Protein AF-A0A562VEE9-F1 (afdb_monomer)

Nearest PDB structures (foldseek):
  3ul3-assembly2_A  TM=8.951E-01  e=1.154E-04  Plasmodium falciparum 3D7
  7asw-assembly1_A  TM=8.715E-01  e=5.028E-04  Chlamydomonas reinhardtii
  3hyp-assembly1_A  TM=7.701E-01  e=3.079E-04  Bacteroides fragilis
  8rdj-assembly1_P  TM=7.649E-01  e=5.846E-03  Sinapis alba
  8wa1-assembly1_m  TM=8.106E-01  e=1.298E-02  Nicotiana tabacum

Radius of gyration: 18.32 Å; Cα contacts (8 Å, |Δi|>4): 390; chains: 1; bounding box: 45×31×49 Å

Organism: NCBI:txid406432

Solvent-accessible surface area (backbone atoms only — not comparable to full-atom values): 11630 Å² total; per-residue (Å²): 78,29,29,27,43,75,88,41,82,76,33,72,70,58,47,70,69,57,51,48,56,52,64,70,44,46,70,76,64,94,43,40,33,44,38,41,29,80,48,101,38,27,33,43,36,39,34,50,36,79,93,72,68,27,31,45,36,34,37,29,70,67,39,62,86,42,26,32,37,42,78,46,73,54,62,67,58,51,44,51,33,52,50,25,54,73,70,66,52,34,32,47,69,55,76,48,62,35,35,52,47,68,74,54,42,78,79,67,53,63,95,84,73,71,78,68,85,47,73,35,31,41,42,31,42,26,37,89,90,38,68,55,23,59,57,41,58,61,50,50,56,55,50,43,65,75,45,73,74,62,45,47,77,45,80,41,45,39,87,85,36,49,69,67,25,43,75,48,19,51,83,72,72,71,50,18,36,38,37,39,27,44,42,87,38,75,43,36,30,43,70,43,80,67,56,67,70,56,48,53,58,76,42,43,86,64,69,73,54,85,130

Secondary structure (DSSP, 8-state):
-EEEETTEEEESS--HHHHHHHHHHTTSSS--EEEEEEETTEEEEEEEETTTTEEEEEEEESSTTSEEEEEES-HHHHHHHHHHHHHT--GGGTSS--EE--TTHHHHPPTT-PPPP---EEEEEE-TT-HHHHHHHHHHHHHHHHHTTS-EEEEEETTT-HHHHHHTT--STT--EEEEEETTEEEEEEES---HHHHHHHHHHHHTS--

Mean predicted aligned error: 5.07 Å

Sequence (211 aa):
MFLESDFDRISDDATPAQISTHLESLGRGEHAIAILGTAPQEYIQTCFLPQSDAFSLEFRDGDCHRHYTFTTTSRALLDDAFLSYHAGDNRWKTMVEWRRDPHYETVQAPEGVTAPVGDLTLLVFTAETDLSSRVYRRQLAEIVALTTGRLRVEVVDVAESPGRAAEWGVTGEHLPIQLVIDGGVLRRVLCGVRSRKAMLRELAEHLDRPS

Foldseek 3Di:
DWKDFPNHTPDPQDDLVNQLVLLVCDPVDDTFKMWDADDPQFIWMWGQDVVVCKIWTWGGDRDPQQIKIDIGNDSVLVSVLNVCVVVVQQLNLAPDKIAGDCPRCVVPDDPPDDDDQFQKEKEKEAAPVDPQRVVQVVLVVVLCVVLVRSYHYHYDYCVVCVVVCRVNNNPNPQDTWIFTAGNNHTGIIDTTHDHSVRVCVVCVVNSPDDD

Structure (mmCIF, N/CA/C/O backbone):
data_AF-A0A562VEE9-F1
#
_entry.id   AF-A0A562VEE9-F1
#
loop_
_atom_site.group_PDB
_atom_site.id
_atom_site.type_symbol
_atom_site.label_atom_id
_atom_site.label_alt_id
_atom_site.label_comp_id
_atom_site.label_asym_id
_atom_site.label_entity_id
_atom_site.label_seq_id
_atom_site.pdbx_PDB_ins_code
_atom_site.Cartn_x
_atom_site.Cartn_y
_atom_site.Cartn_z
_atom_site.occupancy
_atom_site.B_iso_or_equiv
_atom_site.auth_seq_id
_atom_site.auth_comp_id
_atom_site.auth_asym_id
_atom_site.auth_atom_id
_atom_site.pdbx_PDB_model_num
ATOM 1 N N . MET A 1 1 ? 10.250 -12.896 -13.025 1.00 95.88 1 MET A N 1
ATOM 2 C CA . MET A 1 1 ? 9.414 -11.695 -12.801 1.00 95.88 1 MET A CA 1
ATOM 3 C C . MET A 1 1 ? 9.641 -10.800 -13.993 1.00 95.88 1 MET A C 1
ATOM 5 O O . MET A 1 1 ? 10.794 -10.599 -14.354 1.00 95.88 1 MET A O 1
ATOM 9 N N . PHE A 1 2 ? 8.581 -10.326 -14.629 1.00 97.69 2 PHE A N 1
ATOM 10 C CA . PHE A 1 2 ? 8.689 -9.599 -15.880 1.00 97.69 2 PHE A CA 1
ATOM 11 C C . PHE A 1 2 ? 8.737 -8.086 -15.666 1.00 97.69 2 PHE A C 1
ATOM 13 O O . PHE A 1 2 ? 8.171 -7.593 -14.695 1.00 97.69 2 PHE A O 1
ATOM 20 N N . LEU A 1 3 ? 9.350 -7.362 -16.603 1.00 97.94 3 LEU A N 1
ATOM 21 C CA . LEU A 1 3 ? 9.351 -5.901 -16.688 1.00 97.94 3 LEU A CA 1
ATOM 22 C C . LEU A 1 3 ? 8.787 -5.458 -18.045 1.00 97.94 3 LEU A C 1
ATOM 24 O O . LEU A 1 3 ? 9.171 -6.006 -19.084 1.00 97.94 3 LEU A O 1
ATOM 28 N N . GLU A 1 4 ? 7.896 -4.469 -18.038 1.00 97.69 4 GLU A N 1
ATOM 29 C CA . GLU A 1 4 ? 7.322 -3.827 -19.231 1.00 97.69 4 GLU A CA 1
ATOM 30 C C . GLU A 1 4 ? 7.522 -2.313 -19.192 1.00 97.69 4 GLU A C 1
ATOM 32 O O . GLU A 1 4 ? 7.521 -1.705 -18.116 1.00 97.69 4 GLU A O 1
ATOM 37 N N . SER A 1 5 ? 7.645 -1.717 -20.379 1.00 96.31 5 SER A N 1
ATOM 38 C CA . SER A 1 5 ? 7.517 -0.277 -20.599 1.00 96.31 5 SER A CA 1
ATOM 39 C C . SER A 1 5 ? 6.367 -0.040 -21.539 1.00 96.31 5 SER A C 1
ATOM 41 O O . SER A 1 5 ? 6.353 -0.631 -22.610 1.00 96.31 5 SER A O 1
ATOM 43 N N . ASP A 1 6 ? 5.431 0.826 -21.164 1.00 94.00 6 ASP A N 1
ATOM 44 C CA . ASP A 1 6 ? 4.339 1.229 -22.061 1.00 94.00 6 ASP A CA 1
ATOM 45 C C . ASP A 1 6 ? 3.621 0.022 -22.711 1.00 94.00 6 ASP A C 1
ATOM 47 O O . ASP A 1 6 ? 3.209 0.074 -23.866 1.00 94.00 6 ASP A O 1
ATOM 51 N N . PHE A 1 7 ? 3.468 -1.062 -21.935 1.00 90.56 7 PHE A N 1
ATOM 52 C CA . PHE A 1 7 ? 2.877 -2.358 -22.313 1.00 90.56 7 PHE A CA 1
ATOM 53 C C . PHE A 1 7 ? 3.719 -3.257 -23.238 1.00 90.56 7 PHE A C 1
ATOM 55 O O . PHE A 1 7 ? 3.281 -4.355 -23.584 1.00 90.56 7 PHE A O 1
ATOM 62 N N . ASP A 1 8 ? 4.945 -2.856 -23.575 1.00 94.88 8 ASP A N 1
ATOM 63 C CA . ASP A 1 8 ? 5.916 -3.684 -24.286 1.00 94.88 8 ASP A CA 1
ATOM 64 C C . ASP A 1 8 ? 6.857 -4.409 -23.310 1.00 94.88 8 ASP A C 1
ATOM 66 O O . ASP A 1 8 ? 7.435 -3.820 -22.391 1.00 94.88 8 ASP A O 1
ATOM 70 N N . ARG A 1 9 ? 7.048 -5.719 -23.521 1.00 95.44 9 ARG A N 1
ATOM 71 C CA . ARG A 1 9 ? 7.944 -6.567 -22.715 1.00 95.44 9 ARG A CA 1
ATOM 72 C C . ARG A 1 9 ? 9.403 -6.130 -22.891 1.00 95.44 9 ARG A C 1
ATOM 74 O O . ARG A 1 9 ? 9.973 -6.295 -23.966 1.00 95.44 9 ARG A O 1
ATOM 81 N N . ILE A 1 10 ? 10.028 -5.665 -21.804 1.00 94.25 10 ILE A N 1
ATOM 82 C CA . ILE A 1 10 ? 11.470 -5.360 -21.744 1.00 94.25 10 ILE A CA 1
ATOM 83 C C . ILE A 1 10 ? 12.272 -6.600 -21.336 1.00 94.25 10 ILE A C 1
ATOM 85 O O . ILE A 1 10 ? 13.336 -6.871 -21.889 1.00 94.25 10 ILE A O 1
ATOM 89 N N . SER A 1 11 ? 11.789 -7.338 -20.333 1.00 96.56 11 SER A N 1
ATOM 90 C CA . SER A 1 11 ? 12.464 -8.527 -19.800 1.00 96.56 11 SER A CA 1
ATOM 91 C C . SER A 1 11 ? 11.461 -9.501 -19.193 1.00 96.56 11 SER A C 1
ATOM 93 O O . SER A 1 11 ? 10.532 -9.073 -18.510 1.00 96.56 11 SER A O 1
ATOM 95 N N . ASP A 1 12 ? 11.656 -10.804 -19.397 1.00 97.19 12 ASP A N 1
ATOM 96 C CA . ASP A 1 12 ? 10.907 -11.861 -18.694 1.00 97.19 12 ASP A CA 1
ATOM 97 C C . ASP A 1 12 ? 11.537 -12.224 -17.332 1.00 97.19 12 ASP A C 1
ATOM 99 O O . ASP A 1 12 ? 10.883 -12.813 -16.464 1.00 97.19 12 ASP A O 1
ATOM 103 N N . ASP A 1 13 ? 12.798 -11.829 -17.132 1.00 96.94 13 ASP A N 1
ATOM 104 C CA . ASP A 1 13 ? 13.558 -12.004 -15.896 1.00 96.94 13 ASP A CA 1
ATOM 105 C C . ASP A 1 13 ? 14.261 -10.691 -15.532 1.00 96.94 13 ASP A C 1
ATOM 107 O O . ASP A 1 13 ? 15.420 -10.437 -15.863 1.00 96.94 13 ASP A O 1
ATOM 111 N N . ALA A 1 14 ? 13.490 -9.771 -14.959 1.00 97.62 14 ALA A N 1
ATOM 112 C CA . ALA A 1 14 ? 13.959 -8.441 -14.610 1.00 97.62 14 ALA A CA 1
ATOM 113 C C . ALA A 1 14 ? 15.017 -8.501 -13.499 1.00 97.62 14 ALA A C 1
ATOM 115 O O . ALA A 1 14 ? 14.818 -9.129 -12.459 1.00 97.62 14 ALA A O 1
ATOM 116 N N . THR A 1 15 ? 16.127 -7.796 -13.699 1.00 98.25 15 THR A N 1
ATOM 117 C CA . THR A 1 15 ? 17.159 -7.588 -12.676 1.00 98.25 15 THR A CA 1
ATOM 118 C C . THR A 1 15 ? 16.966 -6.244 -11.963 1.00 98.25 15 THR A C 1
ATOM 120 O O . THR A 1 15 ? 16.440 -5.310 -12.576 1.00 98.25 15 THR A O 1
ATOM 123 N N . PRO A 1 16 ? 17.459 -6.080 -10.718 1.00 98.25 16 PRO A N 1
ATOM 124 C CA . PRO A 1 16 ? 17.427 -4.796 -10.012 1.00 98.25 16 PRO A CA 1
ATOM 125 C C . PRO A 1 16 ? 17.993 -3.631 -10.835 1.00 98.25 16 PRO A C 1
ATOM 127 O O . PRO A 1 16 ? 17.389 -2.569 -10.913 1.00 98.25 16 PRO A O 1
ATOM 130 N N . ALA A 1 17 ? 19.109 -3.852 -11.538 1.00 97.94 17 ALA A N 1
ATOM 131 C CA . ALA A 1 17 ? 19.732 -2.823 -12.366 1.00 97.94 17 ALA A CA 1
ATOM 132 C C . ALA A 1 17 ? 18.847 -2.391 -13.549 1.00 97.94 17 ALA A C 1
ATOM 134 O O . ALA A 1 17 ? 18.793 -1.203 -13.865 1.00 97.94 17 ALA A O 1
ATOM 135 N N . GLN A 1 18 ? 18.145 -3.330 -14.196 1.00 97.38 18 GLN A N 1
ATOM 136 C CA . GLN A 1 18 ? 17.199 -3.006 -15.272 1.00 97.38 18 GLN A CA 1
ATOM 137 C C . GLN A 1 18 ? 16.004 -2.212 -14.744 1.00 97.38 18 GLN A C 1
ATOM 139 O O . GLN A 1 18 ? 15.587 -1.257 -15.391 1.00 97.38 18 GLN A O 1
ATOM 144 N N . ILE A 1 19 ? 15.489 -2.584 -13.569 1.00 98.06 19 ILE A N 1
ATOM 145 C CA . ILE A 1 19 ? 14.380 -1.892 -12.903 1.00 98.06 19 ILE A CA 1
ATOM 146 C C . ILE A 1 19 ? 14.762 -0.435 -12.629 1.00 98.06 19 ILE A C 1
ATOM 148 O O . ILE A 1 19 ? 14.099 0.465 -13.142 1.00 98.06 19 ILE A O 1
ATOM 152 N N . SER A 1 20 ? 15.858 -0.195 -11.904 1.00 97.69 20 SER A N 1
ATOM 153 C CA . SER A 1 20 ? 16.293 1.163 -11.551 1.00 97.69 20 SER A CA 1
ATOM 154 C C . SER A 1 20 ? 16.599 2.006 -12.788 1.00 97.69 20 SER A C 1
ATOM 156 O O . SER A 1 20 ? 16.124 3.135 -12.904 1.00 97.69 20 SER A O 1
ATOM 158 N N . THR A 1 21 ? 17.308 1.434 -13.770 1.00 95.94 21 THR A N 1
ATOM 159 C CA . THR A 1 21 ? 17.600 2.117 -15.044 1.00 95.94 21 THR A CA 1
ATOM 160 C C . THR A 1 21 ? 16.315 2.538 -15.759 1.00 95.94 21 THR A C 1
ATOM 162 O O . THR A 1 21 ? 16.222 3.652 -16.279 1.00 95.94 21 THR A O 1
ATOM 165 N N . HIS A 1 22 ? 15.302 1.667 -15.776 1.00 95.94 22 HIS A N 1
ATOM 166 C CA . HIS A 1 22 ? 14.030 1.972 -16.421 1.00 95.94 22 HIS A CA 1
ATOM 167 C C . HIS A 1 22 ? 13.266 3.075 -15.682 1.00 95.94 22 HIS A C 1
ATOM 169 O O . HIS A 1 22 ? 12.841 4.053 -16.298 1.00 95.94 22 HIS A O 1
ATOM 175 N N . LEU A 1 23 ? 13.169 2.985 -14.352 1.00 96.69 23 LEU A N 1
ATOM 176 C CA . LEU A 1 23 ? 12.512 3.996 -13.515 1.00 96.69 23 LEU A CA 1
ATOM 177 C C . LEU A 1 23 ? 13.170 5.382 -13.626 1.00 96.69 23 LEU A C 1
ATOM 179 O O . LEU A 1 23 ? 12.482 6.408 -13.601 1.00 96.69 23 LEU A O 1
ATOM 183 N N . GLU A 1 24 ? 14.492 5.441 -13.789 1.00 95.19 24 GLU A N 1
ATOM 184 C CA . GLU A 1 24 ? 15.220 6.689 -14.040 1.00 95.19 24 GLU A CA 1
ATOM 185 C C . GLU A 1 24 ? 14.851 7.340 -15.381 1.00 95.19 24 GLU A C 1
ATOM 187 O O . GLU A 1 24 ? 14.867 8.573 -15.490 1.00 95.19 24 GLU A O 1
ATOM 192 N N . SER A 1 25 ? 14.490 6.535 -16.384 1.00 94.25 25 SER A N 1
ATOM 193 C CA . SER A 1 25 ? 14.132 7.007 -17.726 1.00 94.25 25 SER A CA 1
ATOM 194 C C . SER A 1 25 ? 12.729 7.623 -17.805 1.00 94.25 25 SER A C 1
ATOM 196 O O . SER A 1 25 ? 12.483 8.485 -18.654 1.00 94.25 25 SER A O 1
ATOM 198 N N . LEU A 1 26 ? 11.825 7.245 -16.891 1.00 94.94 26 LEU A N 1
ATOM 199 C CA . LEU A 1 26 ? 10.425 7.675 -16.916 1.00 94.94 26 LEU A CA 1
ATOM 200 C C . LEU A 1 26 ? 10.291 9.200 -16.910 1.00 94.94 26 LEU A C 1
ATOM 202 O O . LEU A 1 26 ? 10.904 9.883 -16.082 1.00 94.94 26 LEU A O 1
ATOM 206 N N . GLY A 1 27 ? 9.474 9.733 -17.820 1.00 90.06 27 GLY A N 1
ATOM 207 C CA . GLY A 1 27 ? 9.218 11.172 -17.944 1.00 90.06 27 GLY A CA 1
ATOM 208 C C . GLY A 1 27 ? 10.368 11.993 -18.540 1.00 90.06 27 GLY A C 1
ATOM 209 O O . GLY A 1 27 ? 10.289 13.219 -18.567 1.00 90.06 27 GLY A O 1
ATOM 210 N N . ARG A 1 28 ? 11.443 11.347 -19.015 1.00 87.19 28 ARG A N 1
ATOM 211 C CA . ARG A 1 28 ? 12.589 12.004 -19.678 1.00 87.19 28 ARG A CA 1
ATOM 212 C C . ARG A 1 28 ? 12.671 11.721 -21.181 1.00 87.19 28 ARG A C 1
ATOM 214 O O . ARG A 1 28 ? 13.625 12.148 -21.826 1.00 87.19 28 ARG A O 1
ATOM 221 N N . GLY A 1 29 ? 11.697 11.004 -21.731 1.00 80.56 29 GLY A N 1
ATOM 222 C CA . GLY A 1 29 ? 11.685 10.566 -23.122 1.00 80.56 29 GLY A CA 1
ATOM 223 C C . GLY A 1 29 ? 10.348 9.936 -23.492 1.00 80.56 29 GLY A C 1
ATOM 224 O O . GLY A 1 29 ? 9.301 10.436 -23.092 1.00 80.56 29 GLY A O 1
ATOM 225 N N . GLU A 1 30 ? 10.398 8.843 -24.249 1.00 81.00 30 GLU A N 1
ATOM 226 C CA . GLU A 1 30 ? 9.208 8.156 -24.770 1.00 81.00 30 GLU A 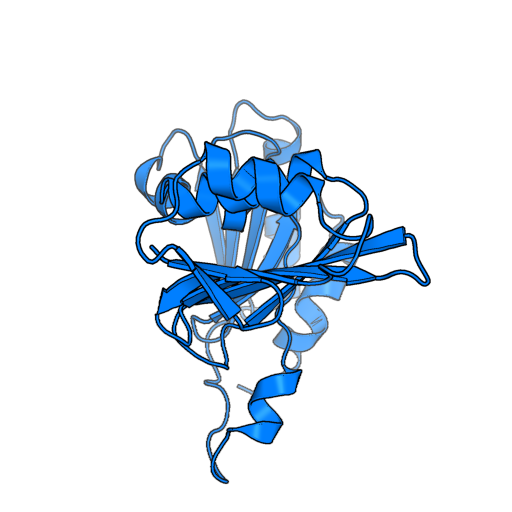CA 1
ATOM 227 C C . GLU A 1 30 ? 8.490 7.299 -23.716 1.00 81.00 30 GLU A C 1
ATOM 229 O O . GLU A 1 30 ? 7.312 7.001 -23.885 1.00 81.00 30 GLU A O 1
ATOM 234 N N . HIS A 1 31 ? 9.167 6.959 -22.613 1.00 87.69 31 HIS A N 1
ATOM 235 C CA . HIS A 1 31 ? 8.624 6.075 -21.585 1.00 87.69 31 HIS A CA 1
ATOM 236 C C . HIS A 1 31 ? 7.823 6.829 -20.527 1.00 87.69 31 HIS A C 1
ATOM 238 O O . HIS A 1 31 ? 8.347 7.704 -19.819 1.00 87.69 31 HIS A O 1
ATOM 244 N N . ALA A 1 32 ? 6.555 6.449 -20.391 1.00 93.81 32 ALA A N 1
ATOM 245 C CA . ALA A 1 32 ? 5.652 6.983 -19.382 1.00 93.81 32 ALA A CA 1
ATOM 246 C C . ALA A 1 32 ? 5.305 5.942 -18.316 1.00 93.81 32 ALA A C 1
ATOM 248 O O . ALA A 1 32 ? 5.026 6.331 -17.182 1.00 93.81 32 ALA A O 1
ATOM 249 N N . ILE A 1 33 ? 5.346 4.648 -18.649 1.00 97.06 33 ILE A N 1
ATOM 250 C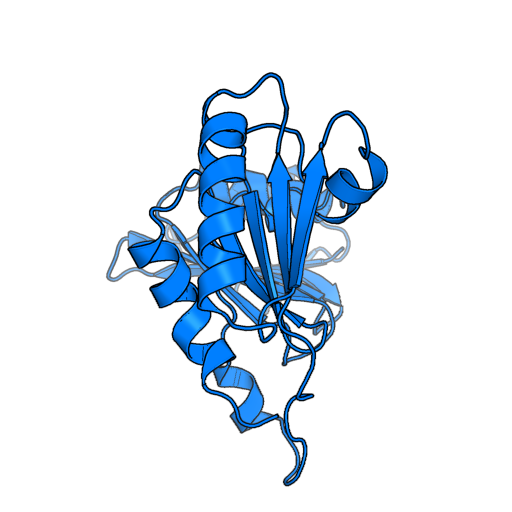 CA . ILE A 1 33 ? 4.864 3.565 -17.787 1.00 97.06 33 ILE A CA 1
ATOM 251 C C . ILE A 1 33 ? 5.967 2.536 -17.527 1.00 97.06 33 ILE A C 1
ATOM 253 O O . ILE A 1 33 ? 6.699 2.146 -18.433 1.00 97.06 33 ILE A O 1
ATOM 257 N N . ALA A 1 34 ? 6.045 2.044 -16.292 1.00 98.12 34 ALA A N 1
ATOM 258 C CA . ALA A 1 34 ? 6.824 0.862 -15.931 1.00 98.12 34 ALA A CA 1
ATOM 259 C C . ALA A 1 34 ? 5.941 -0.131 -15.174 1.00 98.12 34 ALA A C 1
ATOM 261 O O . ALA A 1 34 ? 5.290 0.262 -14.207 1.00 98.12 34 ALA A O 1
ATOM 262 N N . ILE A 1 35 ? 5.954 -1.403 -15.578 1.00 98.31 35 ILE A N 1
ATOM 263 C CA . ILE A 1 35 ? 5.181 -2.484 -14.944 1.00 98.31 35 ILE A CA 1
ATOM 264 C C . ILE A 1 35 ? 6.135 -3.608 -14.566 1.00 98.31 35 ILE A C 1
ATOM 266 O O . ILE A 1 35 ? 6.831 -4.142 -15.427 1.00 98.31 35 ILE A O 1
ATOM 270 N N . LEU A 1 36 ? 6.155 -3.986 -13.293 1.00 98.56 36 LEU A N 1
ATOM 271 C CA . LEU A 1 36 ? 6.905 -5.125 -12.780 1.00 98.56 36 LEU A CA 1
ATOM 272 C C . LEU A 1 36 ? 5.912 -6.147 -12.221 1.00 98.56 36 LEU A C 1
ATOM 274 O O . LEU A 1 36 ? 5.173 -5.844 -11.286 1.00 98.56 36 LEU A O 1
ATOM 278 N N . GLY A 1 37 ? 5.877 -7.353 -12.787 1.00 97.75 37 GLY A N 1
ATOM 279 C CA . GLY A 1 37 ? 4.830 -8.319 -12.459 1.00 97.75 37 GLY A CA 1
ATOM 280 C C . GLY A 1 37 ? 5.255 -9.780 -12.471 1.00 97.75 37 GLY A C 1
ATOM 281 O O . GLY A 1 37 ? 6.297 -10.179 -12.997 1.00 97.75 37 GLY A O 1
ATOM 282 N N . THR A 1 38 ? 4.423 -10.598 -11.841 1.00 97.00 38 THR A N 1
ATOM 283 C CA . THR A 1 38 ? 4.540 -12.064 -11.773 1.00 97.00 38 THR A CA 1
ATOM 284 C C . THR A 1 38 ? 3.409 -12.737 -12.547 1.00 97.00 38 THR A C 1
ATOM 286 O O . THR A 1 38 ? 3.602 -13.829 -13.079 1.00 97.00 38 THR A O 1
ATOM 289 N N . ALA A 1 39 ? 2.263 -12.061 -12.678 1.00 95.06 39 ALA A N 1
ATOM 290 C CA . ALA A 1 39 ? 1.100 -12.498 -13.442 1.00 95.06 39 ALA A CA 1
ATOM 291 C C . ALA A 1 39 ? 0.269 -11.285 -13.929 1.00 95.06 39 ALA A C 1
ATOM 293 O O . ALA A 1 39 ? 0.459 -10.175 -13.435 1.00 95.06 39 ALA A O 1
ATOM 294 N N . PRO A 1 40 ? -0.700 -11.460 -14.853 1.00 90.62 40 PRO A N 1
ATOM 295 C CA . PRO A 1 40 ? -1.501 -10.348 -15.391 1.00 90.62 40 PRO A CA 1
ATOM 296 C C . PRO A 1 40 ? -2.292 -9.516 -14.367 1.00 90.62 40 PRO A C 1
ATOM 298 O O . PRO A 1 40 ? -2.677 -8.390 -14.662 1.00 90.62 40 PRO A O 1
ATOM 301 N N . GLN A 1 41 ? -2.584 -10.065 -13.187 1.00 93.19 41 GLN A N 1
ATOM 302 C CA . GLN A 1 41 ? -3.283 -9.365 -12.099 1.00 93.19 41 GLN A CA 1
ATOM 303 C C . GLN A 1 41 ? -2.417 -9.252 -10.839 1.00 93.19 41 GLN A C 1
ATOM 305 O O . GLN A 1 41 ? -2.928 -8.936 -9.774 1.00 93.19 41 GLN A O 1
ATOM 310 N N . GLU A 1 42 ? -1.116 -9.512 -10.948 1.00 96.50 42 GLU A N 1
ATOM 311 C CA . GLU A 1 42 ? -0.182 -9.493 -9.825 1.00 96.50 42 GLU A CA 1
ATOM 312 C C . GLU A 1 42 ? 1.070 -8.716 -10.240 1.00 96.50 42 GLU A C 1
ATOM 314 O O . GLU A 1 42 ? 1.982 -9.247 -10.888 1.00 96.50 42 GLU A O 1
ATOM 319 N N . TYR A 1 43 ? 1.045 -7.413 -9.957 1.00 97.50 43 TYR A N 1
ATOM 320 C CA . TYR A 1 43 ? 2.065 -6.466 -10.395 1.00 97.50 43 TYR A CA 1
ATOM 321 C C . TYR A 1 43 ? 2.136 -5.230 -9.498 1.00 97.50 43 TYR A C 1
ATOM 323 O O . TYR A 1 43 ? 1.156 -4.863 -8.848 1.00 97.50 43 TYR A O 1
ATOM 331 N N . ILE A 1 44 ? 3.270 -4.533 -9.563 1.00 98.50 44 ILE A N 1
ATOM 332 C CA . ILE A 1 44 ? 3.412 -3.118 -9.216 1.00 98.50 44 ILE A CA 1
ATOM 333 C C . ILE A 1 44 ? 3.696 -2.335 -10.501 1.00 98.50 44 ILE A C 1
ATOM 335 O O . ILE A 1 44 ? 4.460 -2.783 -11.356 1.00 98.50 44 ILE A O 1
ATOM 339 N N . GLN A 1 45 ? 3.064 -1.179 -10.676 1.00 98.00 45 GLN A N 1
ATOM 340 C CA . GLN A 1 45 ? 3.344 -0.301 -11.805 1.00 98.00 45 GLN A CA 1
ATOM 341 C C . GLN A 1 45 ? 3.409 1.159 -11.394 1.00 98.00 45 GLN A C 1
ATOM 343 O O . GLN A 1 45 ? 2.878 1.568 -10.362 1.00 98.00 45 GLN A O 1
ATOM 348 N N . THR A 1 46 ? 4.052 1.957 -12.234 1.00 98.50 46 THR A N 1
ATOM 349 C CA . THR A 1 46 ? 4.049 3.406 -12.112 1.00 98.50 46 THR A CA 1
ATOM 350 C C . THR A 1 46 ? 3.821 4.060 -13.465 1.00 98.50 46 THR A C 1
ATOM 352 O O . THR A 1 46 ? 4.249 3.538 -14.494 1.00 98.50 46 THR A O 1
ATOM 355 N N . CYS A 1 47 ? 3.155 5.210 -13.455 1.00 97.44 47 CYS A N 1
ATOM 356 C CA . CYS A 1 47 ? 2.952 6.061 -14.617 1.00 97.44 47 CYS A CA 1
ATOM 357 C C . CYS A 1 47 ? 3.377 7.493 -14.284 1.00 97.44 47 CYS A C 1
ATOM 359 O O . CYS A 1 47 ? 2.941 8.054 -13.275 1.00 97.44 47 CYS A O 1
ATOM 361 N N . PHE A 1 48 ? 4.222 8.095 -15.120 1.00 97.62 48 PHE A N 1
ATOM 362 C CA . PHE A 1 48 ? 4.579 9.505 -15.009 1.00 97.62 48 PHE A CA 1
ATOM 363 C C . PHE A 1 48 ? 3.402 10.394 -15.429 1.00 97.62 48 PHE A C 1
ATOM 365 O O . PHE A 1 48 ? 2.763 10.171 -16.453 1.00 97.62 48 PHE A O 1
ATOM 372 N N . LEU A 1 49 ? 3.143 11.431 -14.637 1.00 96.00 49 LEU A N 1
ATOM 373 C CA . LEU A 1 49 ? 2.062 12.397 -14.792 1.00 96.00 49 LEU A CA 1
ATOM 374 C C . LEU A 1 49 ? 2.665 13.771 -15.135 1.00 96.00 49 LEU A C 1
ATOM 376 O O . LEU A 1 49 ? 3.022 14.525 -14.220 1.00 96.00 49 LEU A O 1
ATOM 380 N N . PRO A 1 50 ? 2.772 14.138 -16.429 1.00 93.81 50 PRO A N 1
ATOM 381 C CA . PRO A 1 50 ? 3.477 15.350 -16.850 1.00 93.81 50 PRO A CA 1
ATOM 382 C C . PRO A 1 50 ? 2.875 16.647 -16.302 1.00 93.81 50 PRO A C 1
ATOM 384 O O . PRO A 1 50 ? 3.594 17.609 -16.060 1.00 93.81 50 PRO A O 1
ATOM 387 N N . GLN A 1 51 ? 1.555 16.692 -16.098 1.00 94.56 51 GLN A N 1
ATOM 388 C CA . GLN A 1 51 ? 0.846 17.902 -15.663 1.00 94.56 51 GLN A CA 1
ATOM 389 C C . GLN A 1 51 ? 1.212 18.314 -14.235 1.00 94.56 51 GLN A C 1
ATOM 391 O O . GLN A 1 51 ? 1.111 19.490 -13.888 1.00 94.56 51 GLN A O 1
ATOM 396 N N . SER A 1 52 ? 1.607 17.348 -13.411 1.00 94.94 52 SER A N 1
ATOM 397 C CA . SER A 1 52 ? 1.935 17.543 -11.999 1.00 94.94 52 SER A CA 1
ATOM 398 C C . SER A 1 52 ? 3.390 17.221 -11.668 1.00 94.94 52 SER A C 1
ATOM 400 O O . SER A 1 52 ? 3.743 17.286 -10.495 1.00 94.94 52 SER A O 1
ATOM 402 N N . ASP A 1 53 ? 4.197 16.844 -12.666 1.00 94.94 53 ASP A N 1
ATOM 403 C CA . ASP A 1 53 ? 5.557 16.315 -12.490 1.00 94.94 53 ASP A CA 1
ATOM 404 C C . ASP A 1 53 ? 5.620 15.262 -11.366 1.00 94.94 53 ASP A C 1
ATOM 406 O O . ASP A 1 53 ? 6.403 15.336 -10.419 1.00 94.94 53 ASP A O 1
ATOM 410 N N . ALA A 1 54 ? 4.687 14.312 -11.430 1.00 97.19 54 ALA A N 1
ATOM 411 C CA . ALA A 1 54 ? 4.472 13.310 -10.393 1.00 97.19 54 ALA A CA 1
ATOM 412 C C . ALA A 1 54 ? 4.368 11.915 -11.006 1.00 97.19 54 ALA A C 1
ATOM 414 O O . ALA A 1 54 ? 4.401 11.743 -12.219 1.00 97.19 54 ALA A O 1
ATOM 415 N N . PHE A 1 55 ? 4.205 10.916 -10.154 1.00 98.00 55 PHE A N 1
ATOM 416 C CA . PHE A 1 55 ? 4.043 9.526 -10.527 1.00 98.00 55 PHE A CA 1
ATOM 417 C C . PHE A 1 55 ? 2.820 8.952 -9.831 1.00 98.00 55 PHE A C 1
ATOM 419 O O . PHE A 1 55 ? 2.665 9.105 -8.616 1.00 98.00 55 PHE A O 1
ATOM 426 N N . SER A 1 56 ? 1.968 8.282 -10.598 1.00 97.69 56 SER A N 1
ATOM 427 C CA . SER A 1 56 ? 0.948 7.390 -10.062 1.00 97.69 56 SER A CA 1
ATOM 428 C C . SER A 1 56 ? 1.583 6.026 -9.872 1.00 97.69 56 SER A C 1
ATOM 430 O O . SER A 1 56 ? 1.870 5.360 -10.859 1.00 97.69 56 SER A O 1
ATOM 432 N N . LEU A 1 57 ? 1.817 5.633 -8.626 1.00 98.19 57 LEU A N 1
ATOM 433 C CA . LEU A 1 57 ? 2.246 4.296 -8.251 1.00 98.19 57 LEU A CA 1
ATOM 434 C C . LEU A 1 57 ? 1.004 3.470 -7.903 1.00 98.19 57 LEU A C 1
ATOM 436 O O . LEU A 1 57 ? 0.123 3.929 -7.181 1.00 98.19 57 LEU A O 1
ATOM 440 N N . GLU A 1 58 ? 0.927 2.243 -8.388 1.00 97.25 58 GLU A N 1
ATOM 441 C CA . GLU A 1 58 ? -0.207 1.359 -8.140 1.00 97.25 58 GLU A CA 1
ATOM 442 C C . GLU A 1 58 ? 0.212 -0.110 -8.137 1.00 97.25 58 GLU A C 1
ATOM 444 O O . GLU A 1 58 ? 1.265 -0.471 -8.657 1.00 97.25 58 GLU A O 1
ATOM 449 N N . PHE A 1 59 ? -0.608 -0.970 -7.542 1.00 97.06 59 PHE A N 1
ATOM 450 C CA . PHE A 1 59 ? -0.381 -2.410 -7.568 1.00 97.06 59 PHE A CA 1
ATOM 451 C C . PHE A 1 59 ? -1.685 -3.196 -7.625 1.00 97.06 59 PHE A C 1
ATOM 453 O O . PHE A 1 59 ? -2.740 -2.713 -7.196 1.00 97.06 59 PHE A O 1
ATOM 460 N N . ARG A 1 60 ? -1.585 -4.434 -8.112 1.00 95.50 60 ARG A N 1
ATOM 461 C CA . ARG A 1 60 ? -2.643 -5.441 -8.046 1.00 95.50 60 ARG A CA 1
ATOM 462 C C . ARG A 1 60 ? -2.164 -6.696 -7.339 1.00 95.50 60 ARG A C 1
ATOM 464 O O . ARG A 1 60 ? -1.030 -7.121 -7.530 1.00 95.50 60 ARG A O 1
ATOM 471 N N . ASP A 1 61 ? -3.045 -7.271 -6.526 1.00 93.25 61 ASP A N 1
ATOM 472 C CA . ASP A 1 61 ? -2.775 -8.452 -5.695 1.00 93.25 61 ASP A CA 1
ATOM 473 C C . ASP A 1 61 ? -3.678 -9.630 -6.103 1.00 93.25 61 ASP A C 1
ATOM 475 O O . ASP A 1 61 ? -4.528 -10.089 -5.346 1.00 93.25 61 ASP A O 1
ATOM 479 N N . GLY A 1 62 ? -3.544 -10.077 -7.350 1.00 90.25 62 GLY A N 1
ATOM 480 C CA . GLY A 1 62 ? -4.179 -11.277 -7.905 1.00 90.25 62 GLY A CA 1
ATOM 481 C C . GLY A 1 62 ? -5.574 -11.084 -8.511 1.00 90.25 62 GLY A C 1
ATOM 482 O O . GLY A 1 62 ? -5.967 -11.869 -9.375 1.00 90.25 62 GLY A O 1
ATOM 483 N N . ASP A 1 63 ? -6.321 -10.046 -8.122 1.00 87.12 63 ASP A N 1
ATOM 484 C CA . ASP A 1 63 ? -7.666 -9.769 -8.644 1.00 87.12 63 ASP A CA 1
ATOM 485 C C . ASP A 1 63 ? -7.956 -8.263 -8.825 1.00 87.12 63 ASP A C 1
ATOM 487 O O . ASP A 1 63 ? -7.268 -7.397 -8.281 1.00 87.12 63 ASP A O 1
ATOM 491 N N . CYS A 1 64 ? -9.000 -7.938 -9.600 1.00 83.38 64 CYS A N 1
ATOM 492 C CA . CYS A 1 64 ? -9.385 -6.553 -9.898 1.00 83.38 64 CYS A CA 1
ATOM 493 C C . CYS A 1 64 ? -10.010 -5.802 -8.710 1.00 83.38 64 CYS A C 1
ATOM 495 O O . CYS A 1 64 ? -10.037 -4.573 -8.712 1.00 83.38 64 CYS A O 1
ATOM 497 N N . HIS A 1 65 ? -10.480 -6.510 -7.679 1.00 86.06 65 HIS A N 1
ATOM 498 C CA . HIS A 1 65 ? -10.975 -5.916 -6.439 1.00 86.06 65 HIS A CA 1
ATOM 499 C C . HIS A 1 65 ? -9.836 -5.541 -5.484 1.00 86.06 65 HIS A C 1
ATOM 501 O O . HIS A 1 65 ? -10.096 -4.878 -4.475 1.00 86.06 65 HIS A O 1
ATOM 507 N N . ARG A 1 66 ? -8.597 -5.935 -5.786 1.00 92.31 66 ARG A N 1
ATOM 508 C CA . ARG A 1 66 ? -7.381 -5.645 -5.024 1.00 92.31 66 ARG A CA 1
ATOM 509 C C . ARG A 1 66 ? -6.428 -4.773 -5.835 1.00 92.31 66 ARG A C 1
ATOM 511 O O . ARG A 1 66 ? -5.256 -5.103 -5.995 1.00 92.31 66 ARG A O 1
ATOM 518 N N . HIS A 1 67 ? -6.945 -3.654 -6.335 1.00 94.88 67 HIS A N 1
ATOM 519 C CA . HIS A 1 67 ? -6.167 -2.604 -6.990 1.00 94.88 67 HIS A CA 1
ATOM 520 C C . HIS A 1 67 ? -5.996 -1.420 -6.042 1.00 94.88 67 HIS A C 1
ATOM 522 O O . HIS A 1 67 ? -6.961 -0.958 -5.430 1.00 94.88 67 HIS A O 1
ATOM 528 N N . TYR A 1 68 ? -4.768 -0.940 -5.897 1.00 96.44 68 TYR A N 1
ATOM 529 C CA . TYR A 1 68 ? -4.410 0.132 -4.977 1.00 96.44 68 TYR A CA 1
ATOM 530 C C . TYR A 1 68 ? -3.533 1.158 -5.667 1.00 96.44 68 TYR A C 1
ATOM 532 O O . TYR A 1 68 ? -2.743 0.804 -6.535 1.00 96.44 68 TYR A O 1
ATOM 540 N N . THR A 1 69 ? -3.648 2.412 -5.248 1.00 97.19 69 THR A N 1
ATOM 541 C CA . THR A 1 69 ? -2.949 3.550 -5.841 1.00 97.19 69 THR A CA 1
ATOM 542 C C . THR A 1 69 ? -2.377 4.479 -4.770 1.00 97.19 69 THR A C 1
ATOM 544 O O . THR A 1 69 ? -2.864 4.538 -3.633 1.00 97.19 69 THR A O 1
ATOM 547 N N . PHE A 1 70 ? -1.325 5.194 -5.149 1.00 97.00 70 PHE A N 1
ATOM 548 C CA . PHE A 1 70 ? -0.644 6.234 -4.398 1.00 97.00 70 PHE A CA 1
ATOM 549 C C . PHE A 1 70 ? 0.037 7.200 -5.380 1.00 97.00 70 PHE A C 1
ATOM 551 O O . PHE A 1 70 ? 0.569 6.784 -6.403 1.00 97.00 70 PHE A O 1
ATOM 558 N N . THR A 1 71 ? 0.065 8.499 -5.083 1.00 97.56 71 THR A N 1
ATOM 559 C CA . THR A 1 71 ? 0.784 9.483 -5.912 1.00 97.56 71 THR A CA 1
ATOM 560 C C . THR A 1 71 ? 2.013 10.007 -5.183 1.00 97.56 71 THR A C 1
ATOM 562 O O . THR A 1 71 ? 1.938 10.368 -4.011 1.00 97.56 71 THR A O 1
ATOM 565 N N . THR A 1 72 ? 3.140 10.101 -5.887 1.00 97.56 72 THR A N 1
ATOM 566 C CA . THR A 1 72 ? 4.409 10.598 -5.343 1.00 97.56 72 THR A CA 1
ATOM 567 C C . THR A 1 72 ? 5.172 11.436 -6.358 1.00 97.56 72 THR A C 1
ATOM 569 O O . THR A 1 72 ? 5.021 11.254 -7.557 1.00 97.56 72 THR A O 1
ATOM 572 N N . THR A 1 73 ? 6.041 12.326 -5.892 1.00 97.00 73 THR A N 1
ATOM 573 C CA . THR A 1 73 ? 7.068 12.985 -6.722 1.00 97.00 73 THR A CA 1
ATOM 574 C C . THR A 1 73 ? 8.462 12.390 -6.485 1.00 97.00 73 THR A C 1
ATOM 576 O O . THR A 1 73 ? 9.429 12.760 -7.146 1.00 97.00 73 THR A O 1
ATOM 579 N N . SER A 1 74 ? 8.592 11.455 -5.535 1.00 97.12 74 SER A N 1
ATOM 580 C CA . SER A 1 74 ? 9.873 10.866 -5.145 1.00 97.12 74 SER A CA 1
ATOM 581 C C . SER A 1 74 ? 10.228 9.673 -6.026 1.00 97.12 74 SER A C 1
ATOM 583 O O . SER A 1 74 ? 9.613 8.615 -5.922 1.00 97.12 74 SER A O 1
ATOM 585 N N . ARG A 1 75 ? 11.278 9.816 -6.841 1.00 95.94 75 ARG A N 1
ATOM 586 C CA . ARG A 1 75 ? 11.855 8.695 -7.602 1.00 95.94 75 ARG A CA 1
ATOM 587 C C . ARG A 1 75 ? 12.508 7.648 -6.708 1.00 95.94 75 ARG A C 1
ATOM 589 O O . ARG A 1 75 ? 12.368 6.469 -6.990 1.00 95.94 75 ARG A O 1
ATOM 596 N N . ALA A 1 76 ? 13.165 8.072 -5.627 1.00 97.06 76 ALA A N 1
ATOM 597 C CA . ALA A 1 76 ? 13.767 7.146 -4.668 1.00 97.06 76 ALA A CA 1
ATOM 598 C C . ALA A 1 76 ? 12.710 6.205 -4.073 1.00 97.06 76 ALA A C 1
ATOM 600 O O . ALA A 1 76 ? 12.925 5.007 -3.996 1.00 97.06 76 ALA A O 1
ATOM 601 N N . LEU A 1 77 ? 11.521 6.736 -3.766 1.00 97.19 77 LEU A N 1
ATOM 602 C CA . LEU A 1 77 ? 10.405 5.927 -3.280 1.00 97.19 77 LEU A CA 1
ATOM 603 C C . LEU A 1 77 ? 9.908 4.918 -4.326 1.00 97.19 77 LEU A C 1
ATOM 605 O O . LEU A 1 77 ? 9.525 3.813 -3.959 1.00 97.19 77 LEU A O 1
ATOM 609 N N . LEU A 1 78 ? 9.885 5.292 -5.612 1.00 97.44 78 LEU A N 1
ATOM 610 C CA . LEU A 1 78 ? 9.523 4.359 -6.684 1.00 97.44 78 LEU A CA 1
ATOM 611 C C . LEU A 1 78 ? 10.537 3.226 -6.795 1.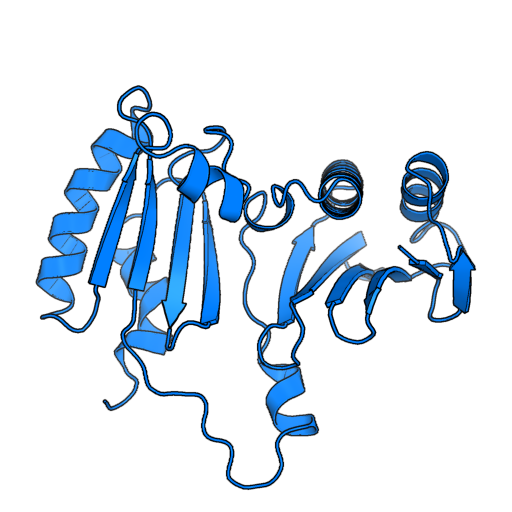00 97.44 78 LEU A C 1
ATOM 613 O O . LEU A 1 78 ? 10.135 2.070 -6.882 1.00 97.44 78 LEU A O 1
ATOM 617 N N . ASP A 1 79 ? 11.825 3.567 -6.785 1.00 98.06 79 ASP A N 1
ATOM 618 C CA . ASP A 1 79 ? 12.909 2.590 -6.852 1.00 98.06 79 ASP A CA 1
ATOM 619 C C . ASP A 1 79 ? 12.830 1.624 -5.666 1.00 98.06 79 ASP A C 1
ATOM 621 O O . ASP A 1 79 ? 12.713 0.417 -5.865 1.00 98.06 79 ASP A O 1
ATOM 625 N N . ASP A 1 80 ? 12.723 2.150 -4.443 1.00 97.94 80 ASP A N 1
ATOM 626 C CA . ASP A 1 80 ? 12.569 1.342 -3.233 1.00 97.94 80 ASP A CA 1
ATOM 627 C C . ASP A 1 80 ? 11.331 0.428 -3.297 1.00 97.94 80 ASP A C 1
ATOM 629 O O . ASP A 1 80 ? 11.409 -0.745 -2.926 1.00 97.94 80 ASP A O 1
ATOM 633 N N . ALA A 1 81 ? 10.188 0.928 -3.785 1.00 98.19 81 ALA A N 1
ATOM 634 C CA . ALA A 1 81 ? 8.959 0.142 -3.898 1.00 98.19 81 ALA A CA 1
ATOM 635 C C . ALA A 1 81 ? 9.091 -0.999 -4.918 1.00 98.19 81 ALA A C 1
ATOM 637 O O . ALA A 1 81 ? 8.707 -2.134 -4.633 1.00 98.19 81 ALA A O 1
ATOM 638 N N . PHE A 1 82 ? 9.656 -0.722 -6.094 1.00 98.56 82 PHE A N 1
ATOM 639 C CA . PHE A 1 82 ? 9.860 -1.735 -7.129 1.00 98.56 82 PHE A CA 1
ATOM 640 C C . PHE A 1 82 ? 10.911 -2.768 -6.719 1.00 98.56 82 PHE A C 1
ATOM 642 O O . PHE A 1 82 ? 10.717 -3.959 -6.955 1.00 98.56 82 PHE A O 1
ATOM 649 N N . LEU A 1 83 ? 12.003 -2.346 -6.081 1.00 98.50 83 LEU A N 1
ATOM 650 C CA . LEU A 1 83 ? 13.038 -3.257 -5.590 1.00 98.50 83 LEU A CA 1
ATOM 651 C C . LEU A 1 83 ? 12.533 -4.117 -4.427 1.00 98.50 83 LEU A C 1
ATOM 653 O O . LEU A 1 83 ? 12.823 -5.310 -4.377 1.00 98.50 83 LEU A O 1
ATOM 657 N N . SER A 1 84 ? 11.720 -3.549 -3.535 1.00 98.06 84 SER A N 1
ATOM 658 C CA . SER A 1 84 ? 11.020 -4.304 -2.492 1.00 98.06 84 SER A CA 1
ATOM 659 C C . SER A 1 84 ? 10.052 -5.335 -3.091 1.00 98.06 84 SER A C 1
ATOM 661 O O . SER A 1 84 ? 10.019 -6.486 -2.648 1.00 98.06 84 SER A O 1
ATOM 663 N N . TYR A 1 85 ? 9.296 -4.963 -4.132 1.00 98.25 85 TYR A N 1
ATOM 664 C CA . TYR A 1 85 ? 8.430 -5.897 -4.860 1.00 98.25 85 TYR A CA 1
ATOM 665 C C . TYR A 1 85 ? 9.241 -7.026 -5.500 1.00 98.25 85 TYR A C 1
ATOM 667 O O . TYR A 1 85 ? 8.913 -8.198 -5.320 1.00 98.25 85 TYR A O 1
ATOM 675 N N . HIS A 1 86 ? 10.337 -6.680 -6.181 1.00 98.25 86 HIS A N 1
ATOM 676 C CA . HIS A 1 86 ? 11.264 -7.629 -6.800 1.00 98.25 86 HIS A CA 1
ATOM 677 C C . HIS A 1 86 ? 11.841 -8.635 -5.803 1.00 98.25 86 HIS A C 1
ATOM 679 O O . HIS A 1 86 ? 11.860 -9.835 -6.079 1.00 98.25 86 HIS A O 1
ATOM 685 N N . ALA A 1 87 ? 12.251 -8.156 -4.629 1.00 97.56 87 ALA A N 1
ATOM 686 C CA . ALA A 1 87 ? 12.812 -8.981 -3.566 1.00 97.56 87 ALA A CA 1
ATOM 687 C C . ALA A 1 87 ? 11.776 -9.885 -2.871 1.00 97.56 87 ALA A C 1
ATOM 689 O O . ALA A 1 87 ? 12.161 -10.828 -2.178 1.00 97.56 87 ALA A O 1
ATOM 690 N N . GLY A 1 88 ? 10.476 -9.608 -3.030 1.00 96.38 88 GLY A N 1
ATOM 691 C CA . GLY A 1 88 ? 9.399 -10.353 -2.377 1.00 96.38 88 GLY A CA 1
ATOM 692 C C . GLY A 1 88 ? 9.292 -10.107 -0.867 1.00 96.38 88 GLY A C 1
ATOM 693 O O . GLY A 1 88 ? 8.731 -10.934 -0.153 1.00 96.38 88 GLY A O 1
ATOM 694 N N . ASP A 1 89 ? 9.827 -8.990 -0.362 1.00 95.25 89 ASP A N 1
ATOM 695 C CA . ASP A 1 89 ? 9.879 -8.687 1.079 1.00 95.25 89 ASP A CA 1
ATOM 696 C C . ASP A 1 89 ? 8.634 -7.949 1.614 1.00 95.25 89 ASP A C 1
ATOM 698 O O . ASP A 1 89 ? 8.533 -7.667 2.808 1.00 95.25 89 ASP A O 1
ATOM 702 N N . ASN A 1 90 ? 7.682 -7.642 0.725 1.00 95.62 90 ASN A N 1
ATOM 703 C CA . ASN A 1 90 ? 6.420 -6.948 0.985 1.00 95.62 90 ASN A CA 1
ATOM 704 C C . ASN A 1 90 ? 6.525 -5.538 1.587 1.00 95.62 90 ASN A C 1
ATOM 706 O O . ASN A 1 90 ? 5.477 -4.937 1.824 1.00 95.62 90 ASN A O 1
ATOM 710 N N . ARG A 1 91 ? 7.716 -4.957 1.811 1.00 96.50 91 ARG A N 1
ATOM 711 C CA . ARG A 1 91 ? 7.847 -3.611 2.422 1.00 96.50 91 ARG A CA 1
ATOM 712 C C . ARG A 1 91 ? 7.092 -2.544 1.634 1.00 96.50 91 ARG A C 1
ATOM 714 O O . ARG A 1 91 ? 6.499 -1.635 2.219 1.00 96.50 91 ARG A O 1
ATOM 721 N N . TRP A 1 92 ? 7.031 -2.708 0.316 1.00 96.12 92 TRP A N 1
ATOM 722 C CA . TRP A 1 92 ? 6.247 -1.895 -0.603 1.00 96.12 92 TRP A CA 1
ATOM 723 C C . TRP A 1 92 ? 4.766 -1.791 -0.219 1.00 96.12 92 TRP A C 1
ATOM 725 O O . TRP A 1 92 ? 4.172 -0.736 -0.431 1.00 96.12 92 TRP A O 1
ATOM 735 N N . LYS A 1 93 ? 4.172 -2.810 0.422 1.00 95.50 93 LYS A N 1
ATOM 736 C CA . LYS A 1 93 ? 2.766 -2.801 0.869 1.00 95.50 93 LYS A CA 1
ATOM 737 C C . LYS A 1 93 ? 2.501 -1.809 1.995 1.00 95.50 93 LYS A C 1
ATOM 739 O O . LYS A 1 93 ? 1.354 -1.418 2.173 1.00 95.50 93 LYS A O 1
ATOM 744 N N . THR A 1 94 ? 3.518 -1.397 2.751 1.00 95.75 94 THR A N 1
ATOM 745 C CA . THR A 1 94 ? 3.331 -0.527 3.926 1.00 95.75 94 THR A CA 1
ATOM 746 C C . THR A 1 94 ? 4.227 0.700 3.973 1.00 95.75 94 THR A C 1
ATOM 748 O O . THR A 1 94 ? 4.134 1.484 4.913 1.00 95.75 94 THR A O 1
ATOM 751 N N . MET A 1 95 ? 5.079 0.910 2.970 1.00 94.88 95 MET A N 1
ATOM 752 C CA . MET A 1 95 ? 5.946 2.090 2.928 1.00 94.88 95 MET A CA 1
ATOM 753 C C . MET A 1 95 ? 5.216 3.388 2.545 1.00 94.88 95 MET A C 1
ATOM 755 O O . MET A 1 95 ? 5.755 4.476 2.737 1.00 94.88 95 MET A O 1
ATOM 759 N N . VAL A 1 96 ? 3.992 3.285 2.015 1.00 95.75 96 VAL A N 1
ATOM 760 C CA . VAL A 1 96 ? 3.129 4.418 1.650 1.00 95.75 96 VAL A CA 1
ATOM 761 C C . VAL A 1 96 ? 1.688 4.186 2.090 1.00 95.75 96 VAL A C 1
ATOM 763 O O . VAL A 1 96 ? 1.267 3.062 2.365 1.00 95.75 96 VAL A O 1
ATOM 766 N N . GLU A 1 97 ? 0.910 5.266 2.112 1.00 96.69 97 GLU A N 1
ATOM 767 C CA . GLU A 1 97 ? -0.515 5.229 2.435 1.00 96.69 97 GLU A CA 1
ATOM 768 C C . GLU A 1 97 ? -1.354 4.819 1.220 1.00 96.69 97 GLU A C 1
ATOM 770 O O . GLU A 1 97 ? -2.025 5.639 0.590 1.00 96.69 97 GLU A O 1
ATOM 775 N N . TRP A 1 98 ? -1.286 3.539 0.861 1.00 97.25 98 TRP A N 1
ATOM 776 C CA . TRP A 1 98 ? -2.074 2.983 -0.233 1.00 97.25 98 TRP A CA 1
ATOM 777 C C . TRP A 1 98 ? -3.570 3.184 -0.022 1.00 97.25 98 TRP A C 1
ATOM 779 O O . TRP A 1 98 ? -4.108 2.921 1.059 1.00 97.25 98 TRP A O 1
ATOM 789 N N . ARG A 1 99 ? -4.265 3.556 -1.097 1.00 95.50 99 ARG A N 1
ATOM 790 C CA . ARG A 1 99 ? -5.724 3.582 -1.147 1.00 95.50 99 ARG A CA 1
ATOM 791 C C . ARG A 1 99 ? -6.212 2.625 -2.217 1.00 95.50 99 ARG A C 1
ATOM 793 O O . ARG A 1 99 ? -5.731 2.659 -3.343 1.00 95.50 99 ARG A O 1
ATOM 800 N N . ARG A 1 100 ? -7.202 1.804 -1.881 1.00 93.81 100 ARG A N 1
ATOM 801 C CA . ARG A 1 100 ? -7.884 0.961 -2.861 1.00 93.81 100 ARG A CA 1
ATOM 802 C C . ARG A 1 100 ? -8.598 1.809 -3.917 1.00 93.81 100 ARG A C 1
ATOM 804 O O . ARG A 1 100 ? -9.357 2.713 -3.561 1.00 93.81 100 ARG A O 1
ATOM 811 N N . ASP A 1 101 ? -8.398 1.469 -5.184 1.00 91.19 101 ASP A N 1
ATOM 812 C CA . ASP A 1 101 ? -9.082 2.065 -6.328 1.00 91.19 101 ASP A CA 1
ATOM 813 C C . ASP A 1 101 ? -10.230 1.148 -6.801 1.00 91.19 101 ASP A C 1
ATOM 815 O O . ASP A 1 101 ? -9.977 0.054 -7.308 1.00 91.19 101 ASP A O 1
ATOM 819 N N . PRO A 1 102 ? -11.505 1.548 -6.626 1.00 84.62 102 PRO A N 1
ATOM 820 C CA . PRO A 1 102 ? -12.649 0.746 -7.049 1.00 84.62 102 PRO A CA 1
ATOM 821 C C . PRO A 1 102 ? -12.977 0.865 -8.546 1.00 84.62 102 PRO A C 1
ATOM 823 O O . PRO A 1 102 ? -13.905 0.199 -9.010 1.00 84.62 102 PRO A O 1
ATOM 826 N N . HIS A 1 103 ? -12.282 1.718 -9.311 1.00 81.44 103 HIS A N 1
ATOM 827 C CA . HIS A 1 103 ? -12.646 2.044 -10.694 1.00 81.44 103 HIS A CA 1
ATOM 828 C C . HIS A 1 103 ? -12.836 0.794 -11.573 1.00 81.44 103 HIS A C 1
ATOM 830 O O . HIS A 1 103 ? -13.802 0.692 -12.333 1.00 81.44 103 HIS A O 1
ATOM 836 N N . TYR A 1 104 ? -11.977 -0.209 -11.397 1.00 69.94 104 TYR A N 1
ATOM 837 C CA . TYR A 1 104 ? -11.939 -1.404 -12.241 1.00 69.94 104 TYR A CA 1
ATOM 838 C C . TYR A 1 104 ? -12.968 -2.482 -11.882 1.00 69.94 104 TYR A C 1
ATOM 840 O O . TYR A 1 104 ? -13.180 -3.405 -12.666 1.00 69.94 104 TYR A O 1
ATOM 848 N N . GLU A 1 105 ? -13.666 -2.349 -10.754 1.00 71.62 105 GLU A N 1
ATOM 849 C CA . GLU A 1 105 ? -14.718 -3.295 -10.361 1.00 71.62 105 GLU A CA 1
ATOM 850 C C . GLU A 1 105 ? -15.952 -3.154 -11.251 1.00 71.62 105 GLU A C 1
ATOM 852 O O . GLU A 1 105 ? -16.565 -4.140 -11.642 1.00 71.62 105 GLU A O 1
ATOM 857 N N . THR A 1 106 ? -16.297 -1.919 -11.619 1.00 61.00 106 THR A N 1
ATOM 858 C CA . THR A 1 106 ? -17.486 -1.632 -12.439 1.00 61.00 106 THR A CA 1
ATOM 859 C C . THR A 1 106 ? -17.336 -2.048 -13.899 1.00 61.00 106 THR A C 1
ATOM 861 O O . THR A 1 106 ? -18.331 -2.282 -14.577 1.00 61.00 106 THR A O 1
ATOM 864 N N . VAL A 1 107 ? -16.096 -2.164 -14.377 1.00 59.50 107 VAL A N 1
ATOM 865 C CA . VAL A 1 107 ? -15.777 -2.512 -15.767 1.00 59.50 107 VAL A CA 1
ATOM 866 C C . VAL A 1 107 ? -15.705 -4.032 -15.969 1.00 59.50 107 VAL A C 1
ATOM 868 O O . VAL A 1 107 ? -15.906 -4.508 -17.083 1.00 59.50 107 VAL A O 1
ATOM 871 N N . GLN A 1 108 ? -15.429 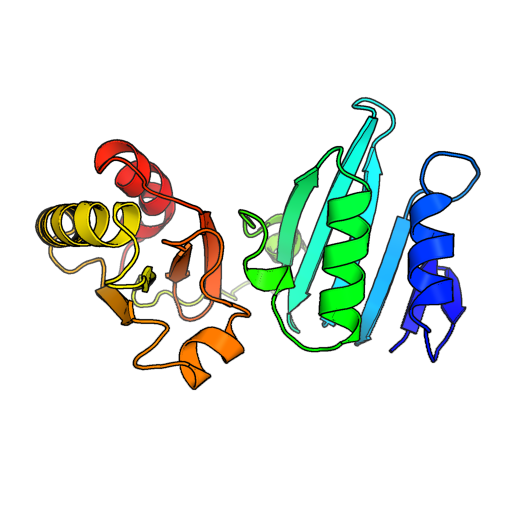-4.802 -14.908 1.00 52.84 108 GLN A N 1
ATOM 872 C CA . GLN A 1 108 ? -15.190 -6.250 -14.991 1.00 52.84 108 GLN A CA 1
ATOM 873 C C . GLN A 1 108 ? -16.159 -7.115 -14.175 1.00 52.84 108 GLN A C 1
ATOM 875 O O . GLN A 1 108 ? -16.146 -8.334 -14.349 1.00 52.84 108 GLN A O 1
ATOM 880 N N . ALA A 1 109 ? -17.002 -6.541 -13.312 1.00 48.00 109 ALA A N 1
ATOM 881 C CA . ALA A 1 109 ? -17.997 -7.328 -12.595 1.00 48.00 109 ALA A CA 1
ATOM 882 C C . ALA A 1 109 ? -19.109 -7.792 -13.559 1.00 48.00 109 ALA A C 1
ATOM 884 O O . ALA A 1 109 ? -19.805 -6.948 -14.131 1.00 48.00 109 ALA A O 1
ATOM 885 N N . PRO A 1 110 ? -19.341 -9.108 -13.732 1.00 52.06 110 PRO A N 1
ATOM 886 C CA . PRO A 1 110 ? -20.623 -9.566 -14.248 1.00 52.06 110 PRO A CA 1
ATOM 887 C C . PRO A 1 110 ? -21.732 -9.079 -13.303 1.00 52.06 110 PRO A C 1
ATOM 889 O O . PRO A 1 110 ? -21.525 -9.001 -12.087 1.00 52.06 110 PRO A O 1
ATOM 892 N N . GLU A 1 111 ? -22.897 -8.725 -13.854 1.00 48.69 111 GLU A N 1
ATOM 893 C CA . GLU A 1 111 ? -24.057 -8.294 -13.066 1.00 48.69 111 GLU A CA 1
ATOM 894 C C . GLU A 1 111 ? -24.286 -9.255 -11.883 1.00 48.69 111 GLU A C 1
ATOM 896 O O . GLU A 1 111 ? -24.523 -10.447 -12.077 1.00 48.69 111 GLU A O 1
ATOM 901 N N . GLY A 1 112 ? -24.192 -8.743 -10.649 1.00 52.25 112 GLY A N 1
ATOM 902 C CA . GLY A 1 112 ? -24.527 -9.496 -9.434 1.00 52.25 112 GLY A CA 1
ATOM 903 C C . GLY A 1 112 ? -23.376 -9.871 -8.492 1.00 52.25 112 GLY A C 1
ATOM 904 O O . GLY A 1 112 ? -23.656 -10.440 -7.440 1.00 52.25 112 GLY A O 1
ATOM 905 N N . VAL A 1 113 ? -22.111 -9.534 -8.781 1.00 51.25 113 VAL A N 1
ATOM 906 C CA . VAL A 1 113 ? -21.028 -9.682 -7.784 1.00 51.25 113 VAL A CA 1
ATOM 907 C C . VAL A 1 113 ? -21.046 -8.491 -6.826 1.00 51.25 113 VAL A C 1
ATOM 909 O O . VAL A 1 113 ? -20.449 -7.446 -7.074 1.00 51.25 113 VAL A O 1
ATOM 912 N N . THR A 1 114 ? -21.758 -8.633 -5.711 1.00 54.53 114 THR A N 1
ATOM 913 C CA . THR A 1 114 ? -21.633 -7.707 -4.581 1.00 54.53 114 THR A CA 1
ATOM 914 C C . THR A 1 114 ? -20.312 -7.971 -3.867 1.00 54.53 114 THR A C 1
ATOM 916 O O . THR A 1 114 ? -20.022 -9.122 -3.536 1.00 54.53 114 THR A O 1
ATOM 919 N N . ALA A 1 115 ? -19.524 -6.923 -3.600 1.00 54.56 115 ALA A N 1
ATOM 920 C CA . ALA A 1 115 ? -18.354 -7.039 -2.731 1.00 54.56 115 ALA A CA 1
ATOM 921 C C . ALA A 1 115 ? -18.764 -7.725 -1.413 1.00 54.56 115 ALA A C 1
ATOM 923 O O . ALA A 1 115 ? -19.840 -7.408 -0.895 1.00 54.56 115 ALA A O 1
ATOM 924 N N . PRO A 1 116 ? -17.957 -8.656 -0.876 1.00 52.91 116 PRO A N 1
ATOM 925 C CA . PRO A 1 116 ? -18.295 -9.325 0.370 1.00 52.91 116 PRO A CA 1
ATOM 926 C C . PRO A 1 116 ? -18.518 -8.275 1.460 1.00 52.91 116 PRO A C 1
ATOM 928 O O . PRO A 1 116 ? -17.632 -7.469 1.749 1.00 52.91 116 PRO A O 1
ATOM 931 N N . VAL A 1 117 ? -19.721 -8.271 2.036 1.00 57.41 117 VAL A N 1
ATOM 932 C CA . VAL A 1 117 ? -19.985 -7.603 3.310 1.00 57.41 117 VAL A CA 1
ATOM 933 C C . VAL A 1 117 ? -19.273 -8.449 4.354 1.00 57.41 117 VAL A C 1
ATOM 935 O O . VAL A 1 117 ? -19.553 -9.641 4.478 1.00 57.41 117 VAL A O 1
ATOM 938 N N . GLY A 1 118 ? -18.301 -7.879 5.053 1.00 64.12 118 GLY A N 1
ATOM 939 C CA . GLY A 1 118 ? -17.602 -8.614 6.095 1.00 64.12 118 GLY A CA 1
ATOM 940 C C . GLY A 1 118 ? -17.091 -7.711 7.199 1.00 64.12 118 GLY A C 1
ATOM 941 O O . GLY A 1 118 ? -17.193 -6.490 7.127 1.00 64.12 118 GLY A O 1
ATOM 942 N N . ASP A 1 119 ? -16.557 -8.341 8.238 1.00 87.12 119 ASP A N 1
ATOM 943 C CA . ASP A 1 119 ? -16.155 -7.664 9.465 1.00 87.12 119 ASP A C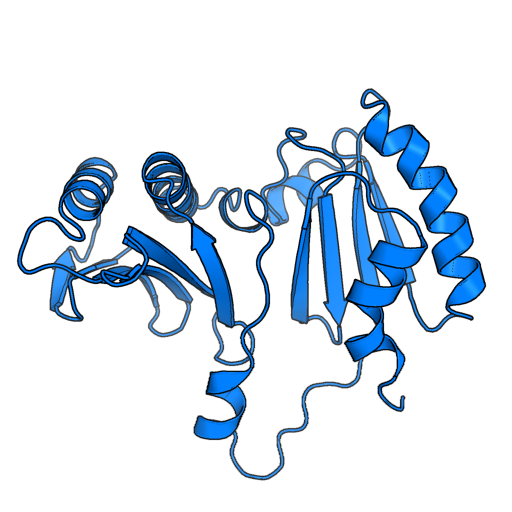A 1
ATOM 944 C C . ASP A 1 119 ? -15.045 -6.637 9.198 1.00 87.12 119 ASP A C 1
ATOM 946 O O . ASP A 1 119 ? -13.917 -6.985 8.829 1.00 87.12 119 ASP A O 1
ATOM 950 N N . LEU A 1 120 ? -15.357 -5.357 9.416 1.00 93.50 120 LEU A N 1
ATOM 951 C CA . LEU A 1 120 ? -14.380 -4.278 9.338 1.00 93.50 120 LEU A CA 1
ATOM 952 C C . LEU A 1 120 ? -13.336 -4.455 10.447 1.00 93.50 120 LEU A C 1
ATOM 954 O O . LEU A 1 120 ? -13.650 -4.427 11.640 1.00 93.50 120 LEU A O 1
ATOM 958 N N . THR A 1 121 ? -12.081 -4.605 10.040 1.00 95.94 121 THR A N 1
ATOM 959 C CA . THR A 1 121 ? -10.931 -4.803 10.916 1.00 95.94 121 THR A CA 1
ATOM 960 C C . THR A 1 121 ? -9.906 -3.695 10.708 1.00 95.94 121 THR A C 1
ATOM 962 O O . THR A 1 121 ? -9.488 -3.414 9.589 1.00 95.94 121 THR A O 1
ATOM 965 N N . LEU A 1 122 ? -9.466 -3.078 11.800 1.00 97.12 122 LEU A N 1
ATOM 966 C CA . LEU A 1 122 ? -8.298 -2.207 11.841 1.00 97.12 122 LEU A CA 1
ATOM 967 C C . LEU A 1 122 ? -7.141 -2.987 12.473 1.00 97.12 122 LEU A C 1
ATOM 969 O O . LEU A 1 122 ? -7.112 -3.177 13.691 1.00 97.12 122 LEU A O 1
ATOM 973 N N . LEU A 1 123 ? -6.202 -3.441 11.647 1.00 97.62 123 LEU A N 1
ATOM 974 C CA . LEU A 1 123 ? -4.973 -4.091 12.099 1.00 97.62 123 LEU A CA 1
ATOM 975 C C . LEU A 1 123 ? -3.896 -3.024 12.306 1.00 97.62 123 LEU A C 1
ATOM 977 O O . LEU A 1 123 ? -3.566 -2.296 11.376 1.00 97.62 123 LEU A O 1
ATOM 981 N N . VAL A 1 124 ? -3.353 -2.906 13.514 1.00 98.00 124 VAL A N 1
ATOM 982 C CA . VAL A 1 124 ? -2.402 -1.853 13.883 1.00 98.00 124 VAL A CA 1
ATOM 983 C C . VAL A 1 124 ? -1.084 -2.463 14.326 1.00 98.00 124 VAL A C 1
ATOM 985 O O . VAL A 1 124 ? -1.003 -3.079 15.386 1.00 98.00 124 VAL A O 1
ATOM 988 N N . PHE A 1 125 ? -0.032 -2.226 13.552 1.00 98.12 125 PHE A N 1
ATOM 989 C CA . PHE A 1 125 ? 1.330 -2.574 13.925 1.00 98.12 125 PHE A CA 1
ATOM 990 C C . PHE A 1 125 ? 1.932 -1.481 14.800 1.00 98.12 125 PHE A C 1
ATOM 992 O O . PHE A 1 125 ? 1.818 -0.287 14.512 1.00 98.12 125 PHE A O 1
ATOM 999 N N . THR A 1 126 ? 2.569 -1.898 15.887 1.00 97.44 126 THR A N 1
ATOM 1000 C CA . THR A 1 126 ? 3.115 -1.024 16.927 1.00 97.44 126 THR A CA 1
ATOM 1001 C C . THR A 1 126 ? 4.410 -1.595 17.493 1.00 97.44 126 THR A C 1
ATOM 1003 O O . THR A 1 126 ? 4.727 -2.761 17.272 1.00 97.44 126 THR A O 1
ATOM 1006 N N . ALA A 1 127 ? 5.128 -0.785 18.266 1.00 96.12 127 ALA A N 1
ATOM 1007 C CA . ALA A 1 127 ? 6.230 -1.244 19.102 1.00 96.12 127 ALA A CA 1
ATOM 1008 C C . ALA A 1 127 ? 6.174 -0.544 20.462 1.00 96.12 127 ALA A C 1
ATOM 1010 O O . ALA A 1 127 ? 5.968 0.668 20.531 1.00 96.12 127 ALA A O 1
ATOM 1011 N N . GLU A 1 128 ? 6.389 -1.282 21.550 1.00 92.44 128 GLU A N 1
ATOM 1012 C CA . GLU A 1 128 ? 6.476 -0.702 22.901 1.00 92.44 128 GLU A CA 1
ATOM 1013 C C . GLU A 1 128 ? 7.617 0.316 23.060 1.00 92.44 128 GLU A C 1
ATOM 1015 O O . GLU A 1 128 ? 7.529 1.250 23.857 1.00 92.44 128 GLU A O 1
ATOM 1020 N N . THR A 1 129 ? 8.689 0.176 22.283 1.00 92.69 129 THR A N 1
ATOM 1021 C CA . THR A 1 129 ? 9.817 1.118 22.291 1.00 92.69 129 THR A CA 1
ATOM 1022 C C . THR A 1 129 ? 9.502 2.439 21.585 1.00 92.69 129 THR A C 1
ATOM 1024 O O . THR A 1 129 ? 10.212 3.422 21.799 1.00 92.69 129 THR A O 1
ATOM 1027 N N . ASP A 1 130 ? 8.431 2.496 20.791 1.00 93.19 130 ASP A N 1
ATOM 1028 C CA . ASP A 1 130 ? 8.016 3.683 20.051 1.00 93.19 130 ASP A CA 1
ATOM 1029 C C . ASP A 1 130 ? 6.971 4.502 20.834 1.00 93.19 130 ASP A C 1
ATOM 1031 O O . ASP A 1 130 ? 5.883 4.038 21.195 1.00 93.19 130 ASP A O 1
ATOM 1035 N N . LEU A 1 131 ? 7.294 5.772 21.095 1.00 92.75 131 LEU A N 1
ATOM 1036 C CA . LEU A 1 131 ? 6.423 6.674 21.852 1.00 92.75 131 LEU A CA 1
ATOM 1037 C C . LEU A 1 131 ? 5.084 6.902 21.137 1.00 92.75 131 LEU A C 1
ATOM 1039 O O . LEU A 1 131 ? 4.036 6.944 21.788 1.00 92.75 131 LEU A O 1
ATOM 1043 N N . SER A 1 132 ? 5.117 7.023 19.810 1.00 94.12 132 SER A N 1
ATOM 1044 C CA . SER A 1 132 ? 3.938 7.246 18.973 1.00 94.12 132 SER A CA 1
ATOM 1045 C C . SER A 1 132 ? 2.943 6.091 19.101 1.00 94.12 132 SER A C 1
ATOM 1047 O O . SER A 1 132 ? 1.759 6.311 19.367 1.00 94.12 132 SER A O 1
ATOM 1049 N N . SER A 1 133 ? 3.436 4.858 19.025 1.00 94.88 133 SER A N 1
ATOM 1050 C CA . SER A 1 133 ? 2.687 3.620 19.235 1.00 94.88 133 SER A CA 1
ATOM 1051 C C . SER A 1 133 ? 2.020 3.572 20.608 1.00 94.88 133 SER A C 1
ATOM 1053 O O . SER A 1 133 ? 0.818 3.310 20.705 1.00 94.88 133 SER A O 1
ATOM 1055 N N . ARG A 1 134 ? 2.758 3.889 21.679 1.00 92.12 134 ARG A N 1
ATOM 1056 C CA . ARG A 1 134 ? 2.216 3.892 23.050 1.00 92.12 134 ARG A CA 1
ATOM 1057 C C . ARG A 1 134 ? 1.087 4.904 23.235 1.00 92.12 134 ARG A C 1
ATOM 1059 O O . ARG A 1 134 ? 0.084 4.599 23.885 1.00 92.12 134 ARG A O 1
ATOM 1066 N N . VAL A 1 135 ? 1.232 6.104 22.670 1.00 91.06 135 VAL A N 1
ATOM 1067 C CA . VAL A 1 135 ? 0.175 7.129 22.689 1.00 91.06 135 VAL A CA 1
ATOM 1068 C C . VAL A 1 135 ? -1.037 6.653 21.891 1.00 91.06 135 VAL A C 1
ATOM 1070 O O . VAL A 1 135 ? -2.172 6.769 22.359 1.00 91.06 135 VAL A O 1
ATOM 1073 N N . TYR A 1 136 ? -0.802 6.074 20.717 1.00 94.00 136 TYR A N 1
ATOM 1074 C CA . TYR A 1 136 ? -1.862 5.659 19.813 1.00 94.00 136 TYR A CA 1
ATOM 1075 C C . TYR A 1 136 ? -2.698 4.493 20.359 1.00 94.00 136 TYR A C 1
ATOM 1077 O O . TYR A 1 136 ? -3.924 4.534 20.259 1.00 94.00 136 TYR A O 1
ATOM 1085 N N . ARG A 1 137 ? -2.086 3.522 21.058 1.00 91.75 137 ARG A N 1
ATOM 1086 C CA . ARG A 1 137 ? -2.805 2.414 21.725 1.00 91.75 137 ARG A CA 1
ATOM 1087 C C . ARG A 1 137 ? -3.939 2.902 22.639 1.00 91.75 137 ARG A C 1
ATOM 1089 O O . ARG A 1 137 ? -5.006 2.295 22.665 1.00 91.75 137 ARG A O 1
ATOM 1096 N N . ARG A 1 138 ? -3.760 4.030 23.339 1.00 87.62 138 ARG A N 1
ATOM 1097 C CA . ARG A 1 138 ? -4.823 4.624 24.178 1.00 87.62 138 ARG A CA 1
ATOM 1098 C C . ARG A 1 138 ? -5.989 5.160 23.347 1.00 87.62 138 ARG A C 1
ATOM 1100 O O . ARG A 1 138 ? -7.141 4.984 23.726 1.00 87.62 138 ARG A O 1
ATOM 1107 N N . GLN A 1 139 ? -5.695 5.784 22.208 1.00 92.06 139 GLN A N 1
ATOM 1108 C CA . GLN A 1 139 ? -6.712 6.332 21.307 1.00 92.06 139 GLN A CA 1
ATOM 1109 C C . GLN A 1 139 ? -7.528 5.230 20.618 1.00 92.06 139 GLN A C 1
ATOM 1111 O O . GLN A 1 139 ? -8.718 5.420 20.372 1.00 92.06 139 GLN A O 1
ATOM 1116 N N . LEU A 1 140 ? -6.921 4.069 20.350 1.00 93.81 140 LEU A N 1
ATOM 1117 C CA . LEU A 1 140 ? -7.618 2.924 19.757 1.00 93.81 140 LEU A CA 1
ATOM 1118 C C . LEU A 1 140 ? -8.780 2.432 20.628 1.00 93.81 140 LEU A C 1
ATOM 1120 O O . LEU A 1 140 ? -9.852 2.155 20.096 1.00 93.81 140 LEU A O 1
ATOM 1124 N N . ALA A 1 141 ? -8.617 2.404 21.954 1.00 89.12 141 ALA A N 1
ATOM 1125 C CA . ALA A 1 141 ? -9.691 2.011 22.868 1.00 89.12 141 ALA A CA 1
ATOM 1126 C C . ALA A 1 141 ? -10.923 2.931 22.756 1.00 89.12 141 ALA A C 1
ATOM 1128 O O . ALA A 1 141 ? -12.061 2.464 22.777 1.00 89.12 141 ALA A O 1
ATOM 1129 N N . GLU A 1 142 ? -10.708 4.237 22.571 1.00 90.94 142 GLU A N 1
ATOM 1130 C CA . GLU A 1 142 ? -11.799 5.193 22.361 1.00 90.94 142 GLU A CA 1
ATOM 1131 C C . GLU A 1 142 ? -12.499 4.983 21.012 1.00 90.94 142 GLU A C 1
ATOM 1133 O O . GLU A 1 142 ? -13.720 5.102 20.922 1.00 90.94 142 GLU A O 1
ATOM 1138 N N . ILE A 1 143 ? -11.742 4.658 19.959 1.00 92.69 143 ILE A N 1
ATOM 1139 C CA . ILE A 1 143 ? -12.294 4.371 18.626 1.00 92.69 143 ILE A CA 1
ATOM 1140 C C . ILE A 1 143 ? -13.169 3.109 18.671 1.00 92.69 143 ILE A C 1
ATOM 1142 O O . ILE A 1 143 ? -14.279 3.116 18.136 1.00 92.69 143 ILE A O 1
ATOM 1146 N N . VAL A 1 144 ? -12.723 2.054 19.359 1.00 91.56 144 VAL A N 1
ATOM 1147 C CA . VAL A 1 144 ? -13.520 0.830 19.570 1.00 91.56 144 VAL A CA 1
ATOM 1148 C C . VAL A 1 144 ? -14.825 1.146 20.302 1.00 91.56 144 VAL A C 1
ATOM 1150 O O . VAL A 1 144 ? -15.896 0.723 19.871 1.00 91.56 144 VAL A O 1
ATOM 1153 N N . ALA A 1 145 ? -14.770 1.947 21.370 1.00 90.69 145 ALA A N 1
ATOM 1154 C CA . ALA A 1 145 ? -15.966 2.316 22.126 1.00 90.69 145 ALA A CA 1
ATOM 1155 C C . ALA A 1 145 ? -17.000 3.072 21.265 1.00 90.69 145 ALA A C 1
ATOM 1157 O O . ALA A 1 145 ? -18.201 2.828 21.377 1.00 90.69 145 ALA A O 1
ATOM 1158 N N . LEU A 1 146 ? -16.543 3.956 20.372 1.00 91.06 146 LEU A N 1
ATOM 1159 C CA . LEU A 1 146 ? -17.412 4.764 19.506 1.00 91.06 146 LEU A CA 1
ATOM 1160 C C . LEU A 1 146 ? -17.998 4.006 18.310 1.00 91.06 146 LEU A C 1
ATOM 1162 O O . LEU A 1 146 ? -18.979 4.458 17.726 1.00 91.06 146 LEU A O 1
ATOM 1166 N N . THR A 1 147 ? -17.407 2.879 17.923 1.00 89.44 147 THR A N 1
ATOM 1167 C CA . THR A 1 147 ? -17.850 2.093 16.759 1.00 89.44 147 THR A CA 1
ATOM 1168 C C . THR A 1 147 ? -18.879 1.020 17.119 1.00 89.44 147 THR A C 1
ATOM 1170 O O . THR A 1 147 ? -19.452 0.405 16.222 1.00 89.44 147 THR A O 1
ATOM 1173 N N . THR A 1 148 ? -19.176 0.842 18.414 1.00 86.56 148 THR A N 1
ATOM 1174 C CA . THR A 1 148 ? -20.278 0.003 18.931 1.00 86.56 148 THR A CA 1
ATOM 1175 C C . THR A 1 148 ? -20.231 -1.437 18.405 1.00 86.56 148 THR A C 1
ATOM 1177 O O . THR A 1 148 ? -21.249 -2.018 18.046 1.00 86.56 148 THR A O 1
ATOM 1180 N N . GLY A 1 149 ? -19.029 -2.012 18.317 1.00 84.81 149 GLY A N 1
ATOM 1181 C CA . GLY A 1 149 ? -18.823 -3.384 17.839 1.00 84.81 149 GLY A CA 1
ATOM 1182 C C . GLY A 1 149 ? -18.791 -3.549 16.316 1.00 84.81 149 GLY A C 1
ATOM 1183 O O . GLY A 1 149 ? -18.495 -4.642 15.853 1.00 84.81 149 GLY A O 1
ATOM 1184 N N . ARG A 1 150 ? -19.013 -2.481 15.533 1.00 89.50 150 ARG A N 1
ATOM 1185 C CA . ARG A 1 150 ? -18.876 -2.510 14.061 1.00 89.50 150 ARG A CA 1
ATOM 1186 C C . ARG A 1 150 ? -17.425 -2.532 13.571 1.00 89.50 150 ARG A C 1
ATOM 1188 O O . ARG A 1 150 ? -17.192 -2.702 12.383 1.00 89.50 150 ARG A O 1
ATOM 1195 N N . LEU A 1 151 ? -16.460 -2.306 14.463 1.00 94.12 151 LEU A N 1
ATOM 1196 C CA . LEU A 1 151 ? -15.033 -2.325 14.159 1.00 94.12 151 LEU A CA 1
ATOM 1197 C C . LEU A 1 151 ? -14.320 -3.292 15.100 1.00 94.12 151 LEU A C 1
ATOM 1199 O O . LEU A 1 151 ? -14.320 -3.101 16.319 1.00 94.12 151 LEU A O 1
ATOM 1203 N N . ARG A 1 152 ? -13.630 -4.270 14.523 1.00 94.88 152 ARG A N 1
ATOM 1204 C CA . ARG A 1 152 ? -12.617 -5.058 15.220 1.00 94.88 152 ARG A CA 1
ATOM 1205 C C . ARG A 1 152 ? -11.289 -4.313 15.153 1.00 94.88 152 ARG A C 1
ATOM 1207 O O . ARG A 1 152 ? -10.854 -3.926 14.076 1.00 94.88 152 ARG A O 1
ATOM 1214 N N . VAL A 1 153 ? -10.625 -4.116 16.287 1.00 95.81 153 VAL A N 1
ATOM 1215 C CA . VAL A 1 153 ? -9.263 -3.565 16.316 1.00 95.81 153 VAL A CA 1
ATOM 1216 C C . VAL A 1 153 ? -8.317 -4.643 16.810 1.00 95.81 153 VAL A C 1
ATOM 1218 O O . VAL A 1 153 ? -8.508 -5.189 17.895 1.00 95.81 153 VAL A O 1
ATOM 1221 N N . GLU A 1 154 ? 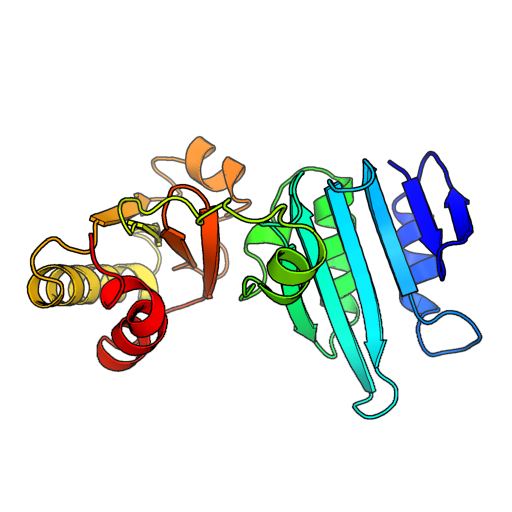-7.290 -4.931 16.021 1.00 96.62 154 GLU A N 1
ATOM 1222 C CA . GLU A 1 154 ? -6.200 -5.823 16.397 1.00 96.62 154 GLU A CA 1
ATOM 1223 C C . GLU A 1 154 ? -4.910 -5.027 16.508 1.00 96.62 154 GLU A C 1
ATOM 1225 O O . GLU A 1 154 ? -4.523 -4.341 15.568 1.00 96.62 154 GLU A O 1
ATOM 1230 N N . VAL A 1 155 ? -4.226 -5.131 17.644 1.00 96.94 155 VAL A N 1
ATOM 1231 C CA . VAL A 1 155 ? -2.911 -4.516 17.839 1.00 96.94 155 VAL A CA 1
ATOM 1232 C C . VAL A 1 155 ? -1.860 -5.612 17.777 1.00 96.94 155 VAL A C 1
ATOM 1234 O O . VAL A 1 155 ? -1.933 -6.584 18.525 1.00 96.94 155 VAL A O 1
ATOM 1237 N N . VAL A 1 156 ? -0.890 -5.448 16.886 1.00 97.62 156 VAL A N 1
ATOM 1238 C CA . VAL A 1 156 ? 0.251 -6.345 16.716 1.00 97.62 156 VAL A CA 1
ATOM 1239 C C . VAL A 1 156 ? 1.497 -5.607 17.175 1.00 97.62 156 VAL A C 1
ATOM 1241 O O . VAL A 1 156 ? 1.821 -4.534 16.662 1.00 97.62 156 VAL A O 1
ATOM 1244 N N . ASP A 1 157 ? 2.194 -6.168 18.157 1.00 97.06 157 ASP A N 1
ATOM 1245 C CA . ASP A 1 157 ? 3.541 -5.722 18.486 1.00 97.06 157 ASP A CA 1
ATOM 1246 C C . ASP A 1 157 ? 4.538 -6.388 17.527 1.00 97.06 157 ASP A C 1
ATOM 1248 O O . ASP A 1 157 ? 4.570 -7.615 17.399 1.00 97.06 157 ASP A O 1
ATOM 1252 N N . VAL A 1 158 ? 5.318 -5.579 16.810 1.00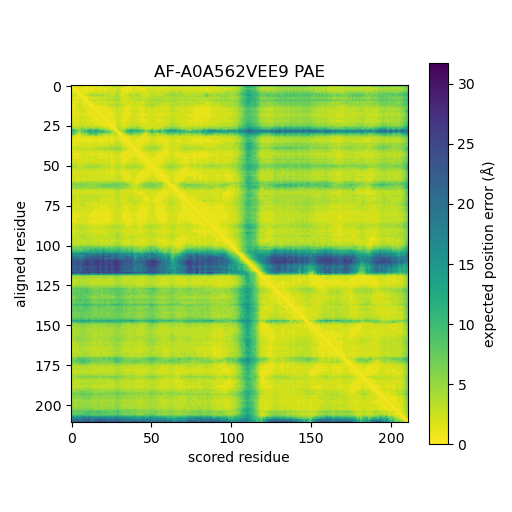 97.06 158 VAL A N 1
ATOM 1253 C CA . VAL A 1 158 ? 6.241 -6.062 15.771 1.00 97.06 158 VAL A CA 1
ATOM 1254 C C . VAL A 1 158 ? 7.344 -6.942 16.365 1.00 97.06 158 VAL A C 1
ATOM 1256 O O . VAL A 1 158 ? 7.748 -7.913 15.726 1.00 97.06 158 VAL A O 1
ATOM 1259 N N . ALA A 1 159 ? 7.802 -6.654 17.587 1.00 95.81 159 ALA A N 1
ATOM 1260 C CA . ALA A 1 159 ? 8.848 -7.440 18.235 1.00 95.81 159 ALA A CA 1
ATOM 1261 C C . ALA A 1 159 ? 8.319 -8.792 18.736 1.00 95.81 159 ALA A C 1
ATOM 1263 O O . ALA A 1 159 ? 9.030 -9.794 18.678 1.00 95.81 159 ALA A O 1
ATOM 1264 N N . GLU A 1 160 ? 7.066 -8.836 19.195 1.00 96.94 160 GLU A N 1
ATOM 1265 C CA . GLU A 1 160 ? 6.439 -10.065 19.695 1.00 96.94 160 GLU A CA 1
ATOM 1266 C C . GLU A 1 160 ? 5.879 -10.953 18.573 1.00 96.94 160 GLU A C 1
ATOM 1268 O O . GLU A 1 160 ? 5.727 -12.160 18.752 1.00 96.94 160 GLU A O 1
ATOM 1273 N N . SER A 1 161 ? 5.552 -10.376 17.412 1.00 97.00 161 SER A N 1
ATOM 1274 C CA . SER A 1 161 ? 4.930 -11.078 16.278 1.00 97.00 161 SER A CA 1
ATOM 1275 C C . SER A 1 161 ? 5.614 -10.783 14.930 1.00 97.00 161 SER A C 1
ATOM 1277 O O . SER A 1 161 ? 4.943 -10.373 13.976 1.00 97.00 161 SER A O 1
ATOM 1279 N N . PRO A 1 162 ? 6.928 -11.043 14.789 1.00 96.06 162 PRO A N 1
ATOM 1280 C CA . PRO A 1 162 ? 7.694 -10.664 13.600 1.00 96.06 162 PRO A CA 1
ATOM 1281 C C . PRO A 1 162 ? 7.202 -11.344 12.316 1.00 96.06 162 PRO A C 1
ATOM 1283 O O . PRO A 1 162 ? 7.232 -10.732 11.257 1.00 96.06 162 PRO A O 1
ATOM 1286 N N . GLY A 1 163 ? 6.684 -12.577 12.392 1.00 96.50 163 GLY A N 1
ATOM 1287 C CA . GLY A 1 163 ? 6.115 -13.266 11.226 1.00 96.50 163 GLY A CA 1
ATOM 1288 C C . GLY A 1 163 ? 4.867 -12.572 10.667 1.00 96.50 163 GLY A C 1
ATOM 1289 O O . GLY A 1 163 ? 4.759 -12.393 9.458 1.00 96.50 163 GLY A O 1
ATOM 1290 N N . ARG A 1 164 ? 3.964 -12.108 11.546 1.00 95.81 164 ARG A N 1
ATOM 1291 C CA . ARG A 1 164 ? 2.782 -11.326 11.133 1.00 95.81 164 ARG A CA 1
ATOM 1292 C C . ARG A 1 164 ? 3.183 -9.964 10.576 1.00 95.81 164 ARG A C 1
ATOM 1294 O O . ARG A 1 164 ? 2.543 -9.479 9.657 1.00 95.81 164 ARG A O 1
ATOM 1301 N N . ALA A 1 165 ? 4.218 -9.337 11.134 1.00 96.81 165 ALA A N 1
ATOM 1302 C CA . ALA A 1 165 ? 4.736 -8.075 10.615 1.00 96.81 165 ALA A CA 1
ATOM 1303 C C . ALA A 1 165 ? 5.361 -8.251 9.219 1.00 96.81 165 ALA A C 1
ATOM 1305 O O . ALA A 1 165 ? 5.049 -7.484 8.311 1.00 96.81 165 ALA A O 1
ATOM 1306 N N . ALA A 1 166 ? 6.160 -9.304 9.024 1.00 95.12 166 ALA A N 1
ATOM 1307 C CA . ALA A 1 166 ? 6.820 -9.615 7.758 1.00 95.12 166 ALA A CA 1
ATOM 1308 C C . ALA A 1 166 ? 5.837 -9.944 6.621 1.00 95.12 166 ALA A C 1
ATOM 1310 O O . ALA A 1 166 ? 6.070 -9.539 5.487 1.00 95.12 166 ALA A O 1
ATOM 1311 N N . GLU A 1 167 ? 4.711 -10.607 6.912 1.00 94.81 167 GLU A N 1
ATOM 1312 C CA . GLU A 1 167 ? 3.638 -10.848 5.929 1.00 94.81 167 GLU A CA 1
ATOM 1313 C C . GLU A 1 167 ? 3.162 -9.547 5.260 1.00 94.81 167 GLU A C 1
ATOM 1315 O O . GLU A 1 167 ? 2.867 -9.521 4.065 1.00 94.81 167 GLU A O 1
ATOM 1320 N N . TRP A 1 168 ? 3.163 -8.453 6.021 1.00 96.06 168 TRP A N 1
ATOM 1321 C CA . TRP A 1 168 ? 2.758 -7.127 5.569 1.00 96.06 168 TRP A CA 1
ATOM 1322 C C . TRP A 1 168 ? 3.936 -6.199 5.259 1.00 96.06 168 TRP A C 1
ATOM 1324 O O . TRP A 1 168 ? 3.708 -5.033 4.969 1.00 96.06 168 TRP A O 1
ATOM 1334 N N . GLY A 1 169 ? 5.181 -6.684 5.317 1.00 95.81 169 GLY A N 1
ATOM 1335 C CA . GLY A 1 169 ? 6.368 -5.864 5.058 1.00 95.81 169 GLY A CA 1
ATOM 1336 C C . GLY A 1 169 ? 6.686 -4.827 6.138 1.00 95.81 169 GLY A C 1
ATOM 1337 O O . GLY A 1 169 ? 7.426 -3.875 5.891 1.00 95.81 169 GLY A O 1
ATOM 1338 N N . VAL A 1 170 ? 6.144 -4.985 7.347 1.00 96.62 170 VAL A N 1
ATOM 1339 C CA . VAL A 1 170 ? 6.369 -4.051 8.452 1.00 96.62 170 VAL A CA 1
ATOM 1340 C C . VAL A 1 170 ? 7.685 -4.380 9.156 1.00 96.62 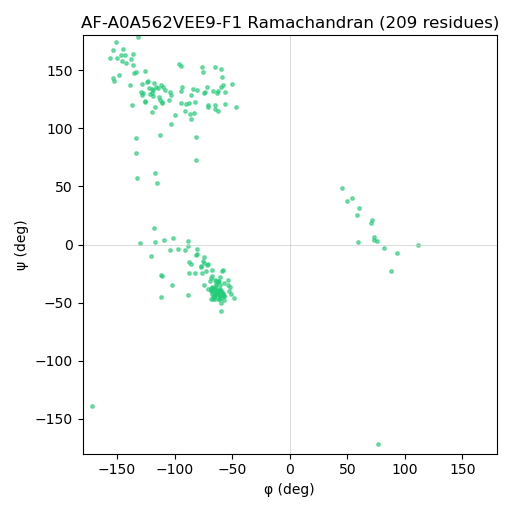170 VAL A C 1
ATOM 1342 O O . VAL A 1 170 ? 7.810 -5.405 9.822 1.00 96.62 170 VAL A O 1
ATOM 1345 N N . THR A 1 171 ? 8.667 -3.483 9.049 1.00 90.31 171 THR A N 1
ATOM 1346 C CA . THR A 1 171 ? 10.028 -3.665 9.597 1.00 90.31 171 THR A CA 1
ATOM 1347 C C . THR A 1 171 ? 10.251 -3.009 10.962 1.00 90.31 171 THR A C 1
ATOM 1349 O O . THR A 1 171 ? 11.320 -3.151 11.549 1.00 90.31 171 THR A O 1
ATOM 1352 N N . GLY A 1 172 ? 9.258 -2.281 11.478 1.00 88.38 172 GLY A N 1
ATOM 1353 C CA . GLY A 1 172 ? 9.368 -1.493 12.711 1.00 88.38 172 GLY A CA 1
ATOM 1354 C C . GLY A 1 172 ? 9.775 -0.031 12.495 1.00 88.38 172 GLY A C 1
ATOM 1355 O O . GLY A 1 172 ? 9.709 0.772 13.425 1.00 88.38 172 GLY A O 1
ATOM 1356 N N . GLU A 1 173 ? 10.130 0.340 11.267 1.00 87.94 173 GLU A N 1
ATOM 1357 C CA . GLU A 1 173 ? 10.279 1.737 10.860 1.00 87.94 173 GLU A CA 1
ATOM 1358 C C . GLU A 1 173 ? 8.895 2.380 10.669 1.00 87.94 173 GLU A C 1
ATOM 1360 O O . GLU A 1 173 ? 7.929 1.712 10.301 1.00 87.94 173 GLU A O 1
ATOM 1365 N N . HIS A 1 174 ? 8.787 3.685 10.931 1.00 88.62 174 HIS A N 1
ATOM 1366 C CA . HIS A 1 174 ? 7.568 4.479 10.695 1.00 88.62 174 HIS A CA 1
ATOM 1367 C C . HIS A 1 174 ? 6.296 4.000 11.421 1.00 88.62 174 HIS A C 1
ATOM 1369 O O . HIS A 1 174 ? 5.178 4.309 11.004 1.00 88.62 174 HIS A O 1
ATOM 1375 N N . LEU A 1 175 ? 6.457 3.293 12.541 1.00 95.44 175 LEU A N 1
ATOM 1376 C CA . LEU A 1 175 ? 5.343 2.897 13.395 1.00 95.44 175 LEU A CA 1
ATOM 1377 C C . LEU A 1 175 ? 4.638 4.111 14.044 1.00 95.44 175 LEU A C 1
ATOM 1379 O O . LEU A 1 175 ? 5.259 5.152 14.278 1.00 95.44 175 LEU A O 1
ATOM 1383 N N . PRO A 1 176 ? 3.339 3.987 14.377 1.00 97.25 176 PRO A N 1
ATOM 1384 C CA . PRO A 1 176 ? 2.468 2.850 14.077 1.00 97.25 176 PRO A CA 1
ATOM 1385 C C . PRO A 1 176 ? 2.009 2.827 12.609 1.00 97.25 176 PRO A C 1
ATOM 1387 O O . PRO A 1 176 ? 1.852 3.876 11.991 1.00 97.25 176 PRO A O 1
ATOM 1390 N N . ILE A 1 177 ? 1.710 1.638 12.086 1.00 97.88 177 ILE A N 1
ATOM 1391 C CA . ILE A 1 177 ? 1.103 1.439 10.757 1.00 97.88 177 ILE A CA 1
ATOM 1392 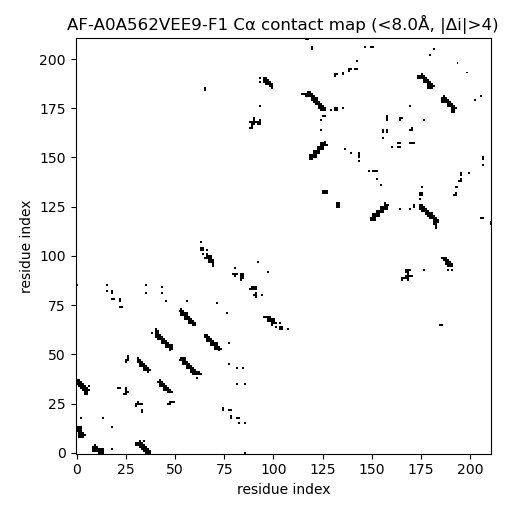C C . ILE A 1 177 ? -0.275 0.816 10.957 1.00 97.88 177 ILE A C 1
ATOM 1394 O O . ILE A 1 177 ? -0.424 -0.090 11.776 1.00 97.88 177 ILE A O 1
ATOM 1398 N N . GLN A 1 178 ? -1.291 1.302 10.249 1.00 97.88 178 GLN A N 1
ATOM 1399 C CA . GLN A 1 178 ? -2.650 0.774 10.319 1.00 97.88 178 GLN A CA 1
ATOM 1400 C C . GLN A 1 178 ? -3.112 0.258 8.962 1.00 97.88 178 GLN A C 1
ATOM 1402 O O . GLN A 1 178 ? -2.994 0.951 7.955 1.00 97.88 178 GLN A O 1
ATOM 1407 N N . LEU A 1 179 ? -3.705 -0.930 8.954 1.00 97.94 179 LEU A N 1
ATOM 1408 C CA . LEU A 1 179 ? -4.362 -1.516 7.796 1.00 97.94 179 LEU A CA 1
ATOM 1409 C C . LEU A 1 179 ? -5.866 -1.543 8.051 1.00 97.94 179 LEU A C 1
ATOM 1411 O O . LEU A 1 179 ? -6.327 -2.133 9.031 1.00 97.94 179 LEU A O 1
ATOM 1415 N N . VAL A 1 180 ? -6.629 -0.908 7.168 1.00 97.00 180 VAL A N 1
ATOM 1416 C CA . VAL A 1 180 ? -8.092 -0.998 7.160 1.00 97.00 180 VAL A CA 1
ATOM 1417 C C . VAL A 1 180 ? -8.469 -2.153 6.247 1.00 97.00 180 VAL A C 1
ATOM 1419 O O . VAL A 1 180 ? -8.212 -2.086 5.048 1.00 97.00 180 VAL A O 1
ATOM 1422 N N . ILE A 1 181 ? -9.059 -3.206 6.804 1.00 95.38 181 ILE A N 1
ATOM 1423 C CA . ILE A 1 181 ? -9.443 -4.432 6.101 1.00 95.38 181 ILE A CA 1
ATOM 1424 C C . ILE A 1 181 ? -10.955 -4.603 6.229 1.00 95.38 181 ILE A C 1
ATOM 1426 O O . ILE A 1 181 ? -11.499 -4.524 7.324 1.00 95.38 181 ILE A O 1
ATOM 1430 N N . ASP A 1 182 ? -11.641 -4.845 5.121 1.00 92.44 182 ASP A N 1
ATOM 1431 C CA . ASP A 1 182 ? -13.101 -4.965 5.063 1.00 92.44 182 ASP A CA 1
ATOM 1432 C C . ASP A 1 182 ? -13.456 -6.153 4.167 1.00 92.44 182 ASP A C 1
ATOM 1434 O O . ASP A 1 182 ? -13.026 -6.212 3.011 1.00 92.44 182 ASP A O 1
ATOM 1438 N N . GLY A 1 183 ? -14.163 -7.137 4.727 1.00 89.19 183 GLY A N 1
ATOM 1439 C CA . GLY A 1 183 ? -14.448 -8.398 4.034 1.00 89.19 183 GLY A CA 1
ATOM 1440 C C . GLY A 1 183 ? -13.193 -9.181 3.637 1.00 89.19 183 GLY A C 1
ATOM 1441 O O . GLY A 1 183 ? -13.182 -9.838 2.602 1.00 89.19 183 GLY A O 1
ATOM 1442 N N . GLY A 1 184 ? -12.113 -9.068 4.420 1.00 89.44 184 GLY A N 1
ATOM 1443 C CA . GLY A 1 184 ? -10.817 -9.689 4.117 1.00 89.44 184 GLY A CA 1
ATOM 1444 C C . GLY A 1 184 ? -10.009 -8.983 3.020 1.00 89.44 184 GLY A C 1
ATOM 1445 O O . GLY A 1 184 ? -8.924 -9.443 2.677 1.00 89.44 184 GLY A O 1
ATOM 1446 N N . VAL A 1 185 ? -10.500 -7.862 2.485 1.00 90.75 185 VAL A N 1
ATOM 1447 C CA . VAL A 1 185 ? -9.820 -7.072 1.453 1.00 90.75 185 VAL A CA 1
ATOM 1448 C C . VAL A 1 185 ? -9.196 -5.837 2.095 1.00 90.75 185 VAL A C 1
ATOM 1450 O O . VAL A 1 185 ? -9.880 -5.087 2.796 1.00 90.75 185 VAL A O 1
ATOM 1453 N N . LEU A 1 186 ? -7.905 -5.600 1.849 1.00 94.62 186 LEU A N 1
ATOM 1454 C CA . LEU A 1 186 ? -7.256 -4.353 2.247 1.00 94.62 186 LEU A CA 1
ATOM 1455 C C . LEU A 1 186 ? -7.977 -3.181 1.560 1.00 94.62 186 LEU A C 1
ATOM 1457 O O . LEU A 1 186 ? -8.326 -3.219 0.383 1.00 94.62 186 LEU A O 1
ATOM 1461 N N . ARG A 1 187 ? -8.251 -2.122 2.310 1.00 94.75 187 ARG A N 1
ATOM 1462 C CA . ARG A 1 187 ? -8.896 -0.902 1.811 1.00 94.75 187 ARG A CA 1
ATOM 1463 C C . ARG A 1 187 ? -7.930 0.260 1.816 1.00 94.75 187 ARG A C 1
ATOM 1465 O O . ARG A 1 187 ? -7.889 1.031 0.858 1.00 94.75 187 ARG A O 1
ATOM 1472 N N . ARG A 1 188 ? -7.188 0.398 2.914 1.00 96.31 188 ARG A N 1
ATOM 1473 C CA . ARG A 1 188 ? -6.260 1.502 3.136 1.00 96.31 188 ARG A CA 1
ATOM 1474 C C . ARG A 1 188 ? -5.082 1.055 3.978 1.00 96.31 188 ARG A C 1
ATOM 1476 O O . ARG A 1 188 ? -5.254 0.266 4.908 1.00 96.31 188 ARG A O 1
ATOM 1483 N N . VAL A 1 189 ? -3.934 1.641 3.685 1.00 97.50 189 VAL A N 1
ATOM 1484 C CA . VAL A 1 189 ? -2.768 1.663 4.563 1.00 97.50 189 VAL A CA 1
ATOM 1485 C C . VAL A 1 189 ? -2.626 3.082 5.082 1.00 97.50 189 VAL A C 1
ATOM 1487 O O . VAL A 1 189 ? -2.741 4.037 4.318 1.00 97.50 189 VAL A O 1
ATOM 1490 N N . LEU A 1 190 ? -2.426 3.225 6.384 1.00 97.00 190 LEU A N 1
ATOM 1491 C CA . LEU A 1 190 ? -2.265 4.506 7.056 1.00 97.00 190 LEU A CA 1
ATOM 1492 C C . LEU A 1 190 ? -0.986 4.455 7.891 1.00 97.00 190 LEU A C 1
ATOM 1494 O O . LEU A 1 190 ? -0.717 3.458 8.564 1.00 97.00 190 LEU A O 1
ATOM 1498 N N . CYS A 1 191 ? -0.212 5.533 7.865 1.00 95.12 191 CYS A N 1
ATOM 1499 C CA . CYS A 1 191 ? 1.087 5.616 8.518 1.00 95.12 191 CYS A CA 1
ATOM 1500 C C . CYS A 1 191 ? 1.090 6.701 9.603 1.00 95.12 191 CYS A C 1
ATOM 1502 O O . CYS A 1 191 ? 0.569 7.809 9.434 1.00 95.12 191 CYS A O 1
ATOM 1504 N N . GLY A 1 192 ? 1.729 6.391 10.731 1.00 94.31 192 GLY A N 1
ATOM 1505 C CA . GLY A 1 192 ? 1.867 7.282 11.875 1.00 94.31 192 GLY A CA 1
ATOM 1506 C C . GLY A 1 192 ? 0.607 7.400 12.737 1.00 94.31 192 GLY A C 1
ATOM 1507 O O . GLY A 1 192 ? -0.368 6.664 12.602 1.00 94.31 192 GLY A O 1
ATOM 1508 N N . VAL A 1 193 ? 0.635 8.336 13.688 1.00 94.44 193 VAL A N 1
ATOM 1509 C CA . VAL A 1 193 ? -0.467 8.549 14.640 1.00 94.44 193 VAL A CA 1
ATOM 1510 C C . VAL A 1 193 ? -1.581 9.370 13.997 1.00 94.44 193 VAL A C 1
ATOM 1512 O O . VAL A 1 193 ? -1.347 10.442 13.433 1.00 94.44 193 VAL A O 1
ATOM 1515 N N . ARG A 1 194 ? -2.827 8.918 14.159 1.00 93.38 194 ARG A N 1
ATOM 1516 C CA . ARG A 1 194 ? -4.024 9.644 13.719 1.00 93.38 194 ARG A CA 1
ATOM 1517 C C . ARG A 1 194 ? -4.859 10.070 14.913 1.00 93.38 194 ARG A C 1
ATOM 1519 O O . ARG A 1 194 ? -5.146 9.275 15.799 1.00 93.38 194 ARG A O 1
ATOM 1526 N N . SER A 1 195 ? -5.325 11.320 14.905 1.00 93.56 195 SER A N 1
ATOM 1527 C CA . SER A 1 195 ? -6.341 11.734 15.876 1.00 93.56 195 SER A CA 1
ATOM 1528 C C . SER A 1 195 ? -7.597 10.872 15.724 1.00 93.56 195 SER A C 1
ATOM 1530 O O . SER A 1 195 ? -7.943 10.457 14.617 1.00 93.56 195 SER A O 1
ATOM 1532 N N . ARG A 1 196 ? -8.342 10.687 16.816 1.00 93.44 196 ARG A N 1
ATOM 1533 C CA . ARG A 1 196 ? -9.629 9.974 16.814 1.00 93.44 196 ARG A CA 1
ATOM 1534 C C . ARG A 1 196 ? -10.569 10.447 15.700 1.00 93.44 196 ARG A C 1
ATOM 1536 O O . ARG A 1 196 ? -11.133 9.636 14.977 1.00 93.44 196 ARG A O 1
ATOM 1543 N N . LYS A 1 197 ? -10.706 11.769 15.532 1.00 94.12 197 LYS A N 1
ATOM 1544 C CA . LYS A 1 197 ? -11.556 12.374 14.493 1.00 94.12 197 LYS A CA 1
ATOM 1545 C C . LYS A 1 197 ? -11.072 12.035 13.081 1.00 94.12 197 LYS A C 1
ATOM 1547 O O . LYS A 1 197 ? -11.900 11.802 12.210 1.00 94.12 197 LYS A O 1
ATOM 1552 N N . ALA A 1 198 ? -9.757 12.040 12.858 1.00 94.81 198 ALA A N 1
ATOM 1553 C CA . ALA A 1 198 ? -9.183 11.678 11.566 1.00 94.81 198 ALA A CA 1
ATOM 1554 C C . ALA A 1 198 ? -9.416 10.193 11.268 1.00 94.81 198 ALA A C 1
ATOM 1556 O O . ALA A 1 198 ? -9.938 9.877 10.209 1.00 94.81 198 ALA A O 1
ATOM 1557 N N . MET A 1 199 ? -9.147 9.301 12.227 1.00 95.62 199 MET A N 1
ATOM 1558 C CA . MET A 1 199 ? -9.351 7.865 12.023 1.00 95.62 199 MET A CA 1
ATOM 1559 C C . MET A 1 199 ? -10.820 7.519 11.745 1.00 95.62 199 MET A C 1
ATOM 1561 O O . MET A 1 199 ? -11.114 6.790 10.808 1.00 95.62 199 MET A O 1
ATOM 1565 N N . LEU A 1 200 ? -11.769 8.104 12.483 1.00 93.69 200 LEU A N 1
ATOM 1566 C CA . LEU A 1 200 ? -13.197 7.891 12.209 1.00 93.69 200 LEU A CA 1
ATOM 1567 C C . LEU A 1 200 ? -13.618 8.383 10.819 1.00 93.69 200 LEU A C 1
ATOM 1569 O O . LEU A 1 200 ? -14.513 7.798 10.221 1.00 93.69 200 LEU A O 1
ATOM 1573 N N . ARG A 1 201 ? -12.976 9.433 10.290 1.00 94.06 201 ARG A N 1
ATOM 1574 C CA . ARG A 1 201 ? -13.216 9.892 8.916 1.00 94.06 201 ARG A CA 1
ATOM 1575 C C . ARG A 1 201 ? -12.716 8.872 7.895 1.00 94.06 201 ARG A C 1
ATOM 1577 O O . ARG A 1 201 ? -13.433 8.614 6.938 1.00 94.06 201 ARG A O 1
ATOM 1584 N N . GLU A 1 202 ? -11.538 8.288 8.111 1.00 93.69 202 GLU A N 1
ATOM 1585 C CA . GLU A 1 202 ? -11.006 7.240 7.227 1.00 93.69 202 GLU A CA 1
ATOM 1586 C C . GLU A 1 202 ? -11.881 5.978 7.227 1.00 93.69 202 GLU A C 1
ATOM 1588 O O . GLU A 1 202 ? -11.994 5.302 6.209 1.00 93.69 202 GLU A O 1
ATOM 1593 N N . LEU A 1 203 ? -12.529 5.677 8.356 1.00 93.94 203 LEU A N 1
ATOM 1594 C CA . LEU A 1 203 ? -13.387 4.500 8.517 1.00 93.94 203 LEU A CA 1
ATOM 1595 C C . LEU A 1 203 ? -14.847 4.723 8.088 1.00 93.94 203 LEU A C 1
ATOM 1597 O O . LEU A 1 203 ? -15.577 3.746 7.929 1.00 93.94 203 LEU A O 1
ATOM 1601 N N . ALA A 1 204 ? -15.293 5.972 7.915 1.00 91.81 204 ALA A N 1
ATOM 1602 C CA . ALA A 1 204 ? -16.706 6.310 7.712 1.00 91.81 204 ALA A CA 1
ATOM 1603 C C . ALA A 1 204 ? -17.330 5.584 6.506 1.00 91.81 204 ALA A C 1
ATOM 1605 O O . ALA A 1 204 ? -18.393 4.984 6.633 1.00 91.81 204 ALA A O 1
ATOM 1606 N N . GLU A 1 205 ? -16.618 5.547 5.373 1.00 86.31 205 GLU A N 1
ATOM 1607 C CA . GLU A 1 205 ? -17.059 4.884 4.131 1.00 86.31 205 GLU A CA 1
ATOM 1608 C C . GLU A 1 205 ? -17.341 3.377 4.313 1.00 86.31 205 GLU A C 1
ATOM 1610 O O . GLU A 1 205 ? -18.088 2.785 3.533 1.00 86.31 205 GLU A O 1
ATOM 1615 N N . HIS A 1 206 ? -16.754 2.758 5.340 1.00 88.19 206 HIS A N 1
ATOM 1616 C CA . HIS A 1 206 ? -16.886 1.331 5.629 1.00 88.19 206 HIS A CA 1
ATOM 1617 C C . HIS A 1 206 ? -17.863 1.051 6.773 1.00 88.19 206 HIS A C 1
ATOM 1619 O O . HIS A 1 206 ? -18.581 0.058 6.735 1.00 88.19 206 HIS A O 1
ATOM 1625 N N . LEU A 1 207 ? -17.921 1.935 7.773 1.00 86.75 207 LEU A N 1
ATOM 1626 C CA . LEU A 1 207 ? -18.813 1.791 8.927 1.00 86.75 207 LEU A CA 1
ATOM 1627 C C . LEU A 1 207 ? -20.295 1.952 8.565 1.00 86.75 207 LEU A C 1
ATOM 1629 O O . LEU A 1 207 ? -21.145 1.383 9.251 1.00 86.75 207 LEU A O 1
ATOM 1633 N N . ASP A 1 208 ? -20.604 2.724 7.525 1.00 82.56 208 ASP A N 1
ATOM 1634 C CA . ASP A 1 208 ? -21.981 3.044 7.129 1.00 82.56 208 ASP A CA 1
ATOM 1635 C C . ASP A 1 208 ? -22.597 2.022 6.153 1.00 82.56 208 ASP A C 1
ATOM 1637 O O . ASP A 1 208 ? -23.736 2.188 5.713 1.00 82.56 208 ASP A O 1
ATOM 1641 N N . ARG A 1 209 ? -21.877 0.940 5.821 1.00 71.44 209 ARG A N 1
ATOM 1642 C CA . ARG A 1 209 ? -22.422 -0.154 5.007 1.00 71.44 209 ARG A CA 1
ATOM 1643 C C . ARG A 1 209 ? -23.392 -1.002 5.844 1.00 71.44 209 ARG A C 1
ATOM 1645 O O . ARG A 1 209 ? -23.034 -1.391 6.955 1.00 71.44 209 ARG A O 1
ATOM 1652 N N . PRO A 1 210 ? -24.608 -1.293 5.347 1.00 59.78 210 PRO A N 1
ATOM 1653 C CA . PRO A 1 210 ? -25.524 -2.190 6.042 1.00 59.78 210 PRO A CA 1
ATOM 1654 C C . PRO A 1 210 ? -24.913 -3.596 6.124 1.00 59.78 210 PRO A C 1
ATOM 1656 O O . PRO A 1 210 ? -24.424 -4.113 5.119 1.00 59.78 210 PRO A O 1
ATOM 1659 N N . SER A 1 211 ? -24.924 -4.164 7.334 1.00 57.00 211 SER A N 1
ATOM 1660 C CA . SER A 1 211 ? -24.546 -5.551 7.640 1.00 57.00 211 SER A CA 1
ATOM 1661 C C . SER A 1 211 ? -25.557 -6.548 7.095 1.00 57.00 211 SER A C 1
ATOM 1663 O O . SER A 1 211 ? -26.764 -6.267 7.293 1.00 57.00 211 SER A O 1
#

InterPro domains:
  IPR036249 Thioredoxin-like superfamily [SSF52833] (111-210)

pLDDT: mean 91.31, std 11.09, range [48.0, 98.56]